Protein 6F9O (pdb70)

Secondary structure (DSSP, 8-state):
--EE---GGGGTT-TT--PPPEEEEEE-SSSSEEEEEEEEES-TTSPEEEEE--TT--GGGGTTTHHHHHHTT-EEEEEPPTTSTTS-EESSGGG--HHHHHHHHHHHHHHHT--SEEEEE-THHHHHHHHHHHH-GGGEEEEEE-S-----SSS---HHHHHHHHHHHHSSS--HHHHHHHT-SS---HHHHHHHHTT-SSGGG-HHHHHGGGGS--STT-TTHHHHHHHHHHHTT--S-EEE--EEE-TTTTTHHHHHHHH-GGGTT-----EEEEESSHHHHHHHHHHHHHHHHHHTS-----TT-

Nearest PDB structures (foldseek):
  6f9o-assembly1_A  TM=1.003E+00  e=6.235E-68  Psychrobacter cryohalolentis K5
  4mj3-assembly1_A  TM=9.936E-01  e=4.398E-48  Mycolicibacterium rhodesiae JS60
  5esr-assembly1_A-2  TM=9.661E-01  e=3.248E-45  Caulobacter vibrioides CB15
  2xt0-assembly1_A  TM=9.462E-01  e=5.999E-32  Plesiocystis pacifica
  1bez-assembly1_A  TM=9.192E-01  e=1.437E-27  Xanthobacter autotrophicus

Sequence (309 aa):
MKIILRTPDSRFANLPDYNNFDPHYLLMVDDSEDSELRVHYLDEEGPRDADPVLLLHGEPSWCYLYRKMIPILTAAGHRVIAPDLPGFGRSDKPASSRTDYTYQRHVNWMQSVLDQLDLNNITLFCQDDWGGLIGLRLVAENPDRFARVAAGNTMMLPTGDHDLGEGFRKWQQFSQEIPQQFHVGGTIKSSSGTVTTKLSQAVIDAYNAPFPDEESYKEGARRQFPLLVPSTPDDDPASENNRAAWIIELSKWTKPFITLFSDSDPVTAGGDRIMQKKIIPGTKKGQAHTTTIANGGHFLQEDQGEKKVAKLLLVQQFIHDNPRHHHHHHH

Solvent-accessible surface area: 12995 Å² total; per-residue (Å²): 47,161,65,56,119,7,69,86,92,88,15,68,155,21,39,113,20,144,29,102,58,62,72,20,70,3,101,2,67,80,150,67,91,0,41,0,0,18,0,17,44,27,58,136,128,25,39,8,2,1,1,2,0,0,5,0,0,1,1,0,0,0,6,47,0,1,66,43,0,35,93,50,32,26,36,0,0,0,1,0,0,0,0,0,0,30,1,1,1,1,41,42,94,102,15,1,50,7,73,44,0,2,76,5,2,40,28,1,2,71,96,39,91,1,56,42,0,2,0,0,0,0,20,7,0,0,4,0,0,0,3,0,1,10,86,19,70,128,47,4,12,10,0,0,0,0,1,1,35,8,11,17,4,62,138,120,40,28,110,14,10,131,127,49,48,124,108,0,56,110,27,114,91,0,118,0,1,27,16,0,106,98,12,16,79,70,194,15,60,108,51,16,9,75,0,0,50,5,0,8,51,76,70,57,31,23,32,0,0,22,24,0,0,87,22,6,0,55,64,82,124,28,128,3,1,105,56,0,75,48,2,39,102,68,1,47,128,15,106,76,28,0,10,0,0,5,12,75,46,6,103,36,8,78,41,22,20,181,87,3,55,165,60,1,52,6,3,152,83,36,77,53,56,80,1,47,99,0,1,22,4,0,0,6,18,33,0,81,72,0,0,128,46,0,32,98,4,20,150,87,23,85,56,163,98,150,140,157,143

Structure (mmCIF, N/CA/C/O backbone):
data_6F9O
#
_entry.id   6F9O
#
_cell.length_a   41.332
_cell.length_b   79.451
_cell.length_c   43.489
_cell.angle_alpha   90.00
_cell.angle_beta   94.98
_cell.angle_gamma   90.00
#
_symmetry.space_group_name_H-M   'P 1 21 1'
#
loop_
_entity.id
_entity.type
_entity.pdbx_description
1 polymer 'Haloalkane dehalogenase'
2 non-polymer 'CHLORIDE ION'
3 non-polymer DI(HYDROXYETHYL)ETHER
4 non-polymer 'SODIUM ION'
5 water water
#
loop_
_atom_site.group_PDB
_atom_site.id
_atom_site.type_symbol
_atom_site.label_atom_id
_atom_site.label_alt_id
_atom_site.label_comp_id
_atom_site.label_asym_id
_atom_site.label_entity_id
_atom_site.label_seq_id
_atom_site.pdbx_PDB_ins_code
_atom_site.Cartn_x
_atom_site.Cartn_y
_atom_site.Cartn_z
_atom_site.occupancy
_atom_site.B_iso_or_equiv
_atom_site.auth_seq_id
_atom_site.auth_comp_id
_atom_site.auth_asym_id
_atom_site.auth_atom_id
_atom_site.pdbx_PDB_model_num
ATOM 1 N N . MET A 1 1 ? 13.564 51.826 22.684 1.00 9.78 1 MET A N 1
ATOM 2 C CA . MET A 1 1 ? 14.837 52.333 23.293 1.00 10.94 1 MET A CA 1
ATOM 3 C C . MET A 1 1 ? 15.856 52.549 22.206 1.00 10.36 1 MET A C 1
ATOM 4 O O . MET A 1 1 ? 15.791 51.949 21.126 1.00 11.78 1 MET A O 1
ATOM 9 N N . LYS A 1 2 ? 16.776 53.453 22.499 1.00 9.51 2 LYS A N 1
ATOM 10 C CA . LYS A 1 2 ? 17.907 53.713 21.659 1.00 9.12 2 LYS A CA 1
ATOM 11 C C . LYS A 1 2 ? 19.156 53.139 22.310 1.00 7.43 2 LYS A C 1
ATOM 12 O O . LYS A 1 2 ? 19.224 53.072 23.535 1.00 7.78 2 LYS A O 1
ATOM 18 N N A ILE A 1 3 ? 20.131 52.793 21.482 0.54 7.57 3 ILE A N 1
ATOM 19 N N B ILE A 1 3 ? 20.100 52.667 21.494 0.46 7.43 3 ILE A N 1
ATOM 20 C CA A ILE A 1 3 ? 21.361 52.178 21.969 0.54 7.55 3 ILE A CA 1
ATOM 21 C CA B ILE A 1 3 ? 21.382 52.185 22.027 0.46 7.10 3 ILE A CA 1
ATOM 22 C C A ILE A 1 3 ? 22.577 52.859 21.373 0.54 7.29 3 ILE A C 1
ATOM 23 C C B ILE A 1 3 ? 22.546 52.955 21.440 0.46 6.93 3 ILE A C 1
ATOM 24 O O A ILE A 1 3 ? 22.554 53.314 20.221 0.54 7.89 3 ILE A O 1
ATOM 25 O O B ILE A 1 3 ? 22.434 53.629 20.412 0.46 7.67 3 ILE A O 1
ATOM 34 N N . LEU A 1 4 ? 23.665 52.868 22.158 1.00 6.95 4 LEU A N 1
ATOM 35 C CA . LEU A 1 4 ? 24.973 53.285 21.708 1.00 6.96 4 LEU A CA 1
ATOM 36 C C . LEU A 1 4 ? 25.883 52.074 21.602 1.00 6.55 4 LEU A C 1
ATOM 37 O O . LEU A 1 4 ? 25.801 51.140 22.380 1.00 7.92 4 LEU A O 1
ATOM 42 N N . ARG A 1 5 ? 26.820 52.126 20.655 1.00 6.53 5 ARG A N 1
ATOM 43 C CA . ARG A 1 5 ? 27.813 51.086 20.479 1.00 6.28 5 ARG A CA 1
ATOM 44 C C . ARG A 1 5 ? 29.187 51.732 20.584 1.00 6.35 5 ARG A C 1
ATOM 45 O O . ARG A 1 5 ? 29.500 52.703 19.876 1.00 7.41 5 ARG A O 1
ATOM 53 N N . THR A 1 6 ? 30.026 51.211 21.478 1.00 5.95 6 THR A N 1
ATOM 54 C CA . THR A 1 6 ? 31.351 51.756 21.661 1.00 5.78 6 THR A CA 1
ATOM 55 C C . THR A 1 6 ? 32.215 51.477 20.419 1.00 5.71 6 THR A C 1
ATOM 56 O O . THR A 1 6 ? 32.292 50.337 19.967 1.00 6.44 6 THR A O 1
ATOM 60 N N . PRO A 1 7 ? 32.909 52.504 19.879 1.00 6.46 7 PRO A N 1
ATOM 61 C CA . PRO A 1 7 ? 33.810 52.262 18.757 1.00 6.75 7 PRO A CA 1
ATOM 62 C C . PRO A 1 7 ? 34.882 51.214 19.076 1.00 6.66 7 PRO A C 1
ATOM 63 O O . PRO A 1 7 ? 35.461 51.227 20.191 1.00 6.83 7 PRO A O 1
ATOM 67 N N . ASP A 1 8 ? 35.189 50.355 18.116 1.00 6.49 8 ASP A N 1
ATOM 68 C CA . ASP A 1 8 ? 36.120 49.269 18.367 1.00 7.03 8 ASP A CA 1
ATOM 69 C C . ASP A 1 8 ? 37.532 49.704 18.670 1.00 6.99 8 ASP A C 1
ATOM 70 O O . ASP A 1 8 ? 38.271 48.984 19.346 1.00 7.89 8 ASP A O 1
ATOM 75 N N . SER A 1 9 ? 37.946 50.892 18.230 1.00 7.41 9 SER A N 1
ATOM 76 C CA . SER A 1 9 ? 39.265 51.367 18.562 1.00 7.88 9 SER A CA 1
ATOM 77 C C . SER A 1 9 ? 39.490 51.484 20.062 1.00 7.10 9 SER A C 1
ATOM 78 O O . SER A 1 9 ? 40.631 51.412 20.519 1.00 8.20 9 SER A O 1
ATOM 81 N N . ARG A 1 10 ? 38.427 51.636 20.839 1.00 6.81 10 ARG A N 1
ATOM 82 C CA . ARG A 1 10 ? 38.559 51.736 22.290 1.00 6.78 10 ARG A CA 1
ATOM 83 C C . ARG A 1 10 ? 39.151 50.485 22.902 1.00 6.94 10 ARG A C 1
ATOM 84 O O . ARG A 1 10 ? 39.713 50.556 24.008 1.00 7.59 10 ARG A O 1
ATOM 92 N N . PHE A 1 11 ? 38.974 49.340 22.249 1.00 6.79 11 PHE A N 1
ATOM 93 C CA . PHE A 1 11 ? 39.372 48.050 22.807 1.00 6.94 11 PHE A CA 1
ATOM 94 C C . PHE A 1 11 ? 40.718 47.557 22.304 1.00 7.52 11 PHE A C 1
ATOM 95 O O . PHE A 1 11 ? 41.065 46.427 22.561 1.00 9.81 11 PHE A O 1
ATOM 103 N N . ALA A 1 12 ? 41.494 48.423 21.669 1.00 8.42 12 ALA A N 1
ATOM 104 C CA . ALA A 1 12 ? 42.796 48.019 21.124 1.00 9.06 12 ALA A CA 1
ATOM 105 C C . ALA A 1 12 ? 43.828 47.799 22.199 1.00 8.79 12 ALA A C 1
ATOM 106 O O . ALA A 1 12 ? 43.983 48.631 23.096 1.00 8.91 12 ALA A O 1
ATOM 108 N N . ASN A 1 13 ? 44.550 46.685 22.116 1.00 9.42 13 ASN A N 1
ATOM 109 C CA . ASN A 1 13 ? 45.769 46.478 22.915 1.00 8.88 13 ASN A CA 1
ATOM 110 C C . ASN A 1 13 ? 45.604 46.754 24.411 1.00 8.69 13 ASN A C 1
ATOM 111 O O . ASN A 1 13 ? 46.329 47.566 24.980 1.00 10.26 13 ASN A O 1
ATOM 116 N N . LEU A 1 14 ? 44.673 46.042 25.035 1.00 8.19 14 LEU A N 1
ATOM 117 C CA .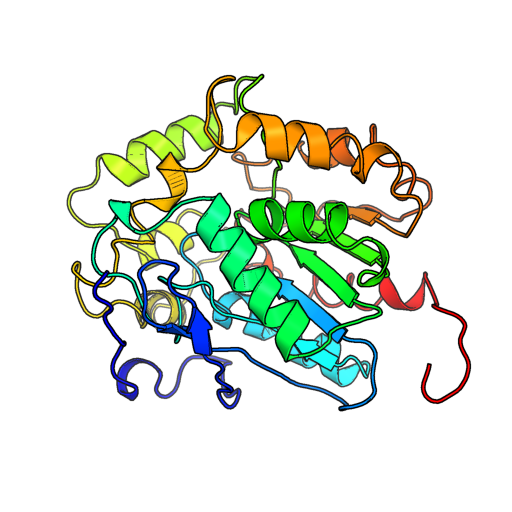 LEU A 1 14 ? 44.397 46.152 26.469 1.00 7.63 14 LEU A CA 1
ATOM 118 C C . LEU A 1 14 ? 45.281 45.168 27.230 1.00 6.76 14 LEU A C 1
ATOM 119 O O . LEU A 1 14 ? 45.530 44.080 26.744 1.00 8.07 14 LEU A O 1
ATOM 124 N N . PRO A 1 15 ? 45.728 45.511 28.445 1.00 6.34 15 PRO A N 1
ATOM 125 C CA . PRO A 1 15 ? 46.680 44.626 29.129 1.00 6.05 15 PRO A CA 1
ATOM 126 C C . PRO A 1 15 ? 46.083 43.253 29.444 1.00 5.33 15 PRO A C 1
ATOM 127 O O . PRO A 1 15 ? 45.006 43.146 30.026 1.00 5.63 15 PRO A O 1
ATOM 131 N N . ASP A 1 16 ? 46.814 42.203 29.035 1.00 6.00 16 ASP A N 1
ATOM 132 C CA . ASP A 1 16 ? 46.430 40.820 29.312 1.00 5.64 16 ASP A CA 1
ATOM 133 C C . ASP A 1 16 ? 45.055 40.452 28.773 1.00 5.56 16 ASP A C 1
ATOM 134 O O . ASP A 1 16 ? 44.381 39.579 29.333 1.00 6.34 16 ASP A O 1
ATOM 139 N N . TYR A 1 17 ? 44.672 41.048 27.651 1.00 5.86 17 TYR A N 1
ATOM 140 C CA . TYR A 1 17 ? 43.394 40.727 27.031 1.00 5.84 17 TYR A CA 1
ATOM 141 C C . TYR A 1 17 ? 43.603 40.572 25.533 1.00 6.71 17 TYR A C 1
ATOM 142 O O . TYR A 1 17 ? 43.909 41.547 24.846 1.00 8.83 17 TYR A O 1
ATOM 151 N N A ASN A 1 18 ? 43.386 39.387 24.974 0.62 7.05 18 ASN A N 1
ATOM 152 N N B ASN A 1 18 ? 43.583 39.278 25.156 0.38 7.21 18 ASN A N 1
ATOM 153 C CA A ASN A 1 18 ? 43.561 39.220 23.521 0.62 8.06 18 ASN A CA 1
ATOM 154 C CA B ASN A 1 18 ? 43.717 38.766 23.797 0.38 7.02 18 ASN A CA 1
ATOM 155 C C A ASN A 1 18 ? 42.516 38.238 23.009 0.62 7.74 18 ASN A C 1
ATOM 156 C C B ASN A 1 18 ? 42.599 37.762 23.587 0.38 7.55 18 ASN A C 1
ATOM 157 O O A ASN A 1 18 ? 42.732 37.513 22.073 0.62 11.01 18 ASN A O 1
ATOM 158 O O B ASN A 1 18 ? 42.853 36.551 23.487 0.38 10.44 18 ASN A O 1
ATOM 167 N N . PHE A 1 19 ? 41.352 38.231 23.607 1.00 7.01 19 PHE A N 1
ATOM 168 C CA . PHE A 1 19 ? 40.278 37.304 23.327 1.00 6.86 19 PHE A CA 1
ATOM 169 C C . PHE A 1 19 ? 39.391 37.804 22.187 1.00 6.53 19 PHE A C 1
ATOM 170 O O . PHE A 1 19 ? 38.908 38.936 22.198 1.00 7.06 19 PHE A O 1
ATOM 178 N N . ASP A 1 20 ? 39.170 36.954 21.193 1.00 6.48 20 ASP A N 1
ATOM 179 C CA . ASP A 1 20 ? 38.374 37.335 20.050 1.00 6.99 20 ASP A CA 1
ATOM 180 C C . ASP A 1 20 ? 36.916 37.560 20.454 1.00 5.85 20 ASP A C 1
ATOM 181 O O . ASP A 1 20 ? 36.364 36.791 21.241 1.00 6.47 20 ASP A O 1
ATOM 186 N N . PRO A 1 21 ? 36.281 38.591 19.908 1.00 5.64 21 PRO A N 1
ATOM 187 C CA . PRO A 1 21 ? 34.884 38.857 20.258 1.00 5.57 21 PRO A CA 1
ATOM 188 C C . PRO A 1 21 ? 33.912 37.916 19.575 1.00 5.38 21 PRO A C 1
ATOM 189 O O . PRO A 1 21 ? 34.064 37.601 18.392 1.00 7.44 21 PRO A O 1
ATOM 193 N N . HIS A 1 22 ? 32.891 37.502 20.306 1.00 4.95 22 HIS A N 1
ATOM 194 C CA . HIS A 1 22 ? 31.720 36.839 19.760 1.00 5.23 22 HIS A CA 1
ATOM 195 C C . HIS A 1 22 ? 30.512 37.715 20.044 1.00 5.20 22 HIS A C 1
ATOM 196 O O . HIS A 1 22 ? 30.496 38.436 21.022 1.00 5.29 22 HIS A O 1
ATOM 203 N N . TYR A 1 23 ? 29.470 37.586 19.217 1.00 5.38 23 TYR A N 1
ATOM 204 C CA . TYR A 1 23 ? 28.297 38.434 19.360 1.00 5.40 23 TYR A CA 1
ATOM 205 C C . TYR A 1 23 ? 27.011 37.671 19.132 1.00 5.68 23 TYR A C 1
ATOM 206 O O . TYR A 1 23 ? 26.963 36.762 18.288 1.00 6.87 23 TYR A O 1
ATOM 215 N N A LEU A 1 24 ? 25.954 38.093 19.791 0.53 5.46 24 LEU A N 1
ATOM 216 N N B LEU A 1 24 ? 25.989 38.045 19.915 0.47 5.64 24 LEU A N 1
ATOM 217 C CA A LEU A 1 24 ? 24.615 37.635 19.466 0.53 5.39 24 LEU A CA 1
ATOM 218 C CA B LEU A 1 24 ? 24.576 37.638 19.756 0.47 5.75 24 LEU A CA 1
ATOM 219 C C A LEU A 1 24 ? 23.685 38.806 19.732 0.53 5.70 24 LEU A C 1
ATOM 220 C C B LEU A 1 24 ? 23.721 38.881 19.676 0.47 5.80 24 LEU A C 1
ATOM 221 O O A LEU A 1 24 ? 24.006 39.748 20.457 0.53 6.45 24 LEU A O 1
ATOM 222 O O B LEU A 1 24 ? 24.123 39.947 20.138 0.47 6.46 24 LEU A O 1
ATOM 231 N N . MET A 1 25 ? 22.510 38.735 19.139 1.00 5.92 25 MET A N 1
ATOM 232 C CA . MET A 1 25 ? 21.485 39.764 19.305 1.00 6.25 25 MET A CA 1
ATOM 233 C C . MET A 1 25 ? 20.445 39.281 20.303 1.00 6.03 25 MET A C 1
ATOM 234 O O . MET A 1 25 ? 20.044 38.128 20.249 1.00 7.19 25 MET A O 1
ATOM 239 N N . VAL A 1 26 ? 19.976 40.205 21.150 1.00 6.16 26 VAL A N 1
ATOM 240 C CA . VAL A 1 26 ? 18.902 39.921 22.095 1.00 6.14 26 VAL A CA 1
ATOM 241 C C . VAL A 1 26 ? 17.773 40.932 21.890 1.00 5.96 26 VAL A C 1
ATOM 242 O O . VAL A 1 26 ? 18.004 42.087 21.519 1.00 6.56 26 VAL A O 1
ATOM 246 N N . ASP A 1 27 ? 16.555 40.484 22.148 1.00 6.35 27 ASP A N 1
ATOM 247 C CA . ASP A 1 27 ? 15.401 41.351 22.089 1.00 6.58 27 ASP A CA 1
ATOM 248 C C . ASP A 1 27 ? 15.577 42.476 23.119 1.00 6.59 27 ASP A C 1
ATOM 249 O O . ASP A 1 27 ? 15.867 42.194 24.290 1.00 7.47 27 ASP A O 1
ATOM 254 N N . ASP A 1 28 ? 15.351 43.725 22.723 1.00 6.35 28 ASP A N 1
ATOM 255 C CA . ASP A 1 28 ? 15.498 44.820 23.664 1.00 6.92 28 ASP A CA 1
ATOM 256 C C . ASP A 1 28 ? 14.243 45.046 24.528 1.00 7.33 28 ASP A C 1
ATOM 257 O O . ASP A 1 28 ? 14.295 45.894 25.414 1.00 8.43 28 ASP A O 1
ATOM 262 N N . SER A 1 29 ? 13.178 44.282 24.260 1.00 7.07 29 SER A N 1
ATOM 263 C CA . SER A 1 29 ? 11.880 44.340 24.902 1.00 7.67 29 SER A CA 1
ATOM 264 C C . SER A 1 29 ? 10.997 45.494 24.418 1.00 8.28 29 SER A C 1
ATOM 265 O O . SER A 1 29 ? 9.838 45.590 24.835 1.00 9.06 29 SER A O 1
ATOM 268 N N . GLU A 1 30 ? 11.542 46.360 23.558 1.00 8.15 30 GLU A N 1
ATOM 269 C CA . GLU A 1 30 ? 10.854 47.521 22.997 1.00 8.95 30 GLU A CA 1
ATOM 270 C C . GLU A 1 30 ? 10.851 47.442 21.478 1.00 8.78 30 GLU A C 1
ATOM 271 O O . GLU A 1 30 ? 11.029 48.431 20.776 1.00 9.67 30 GLU A O 1
ATOM 277 N N . ASP A 1 31 ? 10.578 46.246 20.971 1.00 8.59 31 ASP A N 1
ATOM 278 C CA . ASP A 1 31 ? 10.382 46.024 19.546 1.00 9.11 31 ASP A CA 1
ATOM 279 C C . ASP A 1 31 ? 11.597 46.138 18.657 1.00 8.86 31 ASP A C 1
ATOM 280 O O . ASP A 1 31 ? 11.459 46.301 17.454 1.00 11.16 31 ASP A O 1
ATOM 285 N N . SER A 1 32 ? 12.787 46.061 19.233 1.00 7.88 32 SER A N 1
ATOM 286 C CA . SER A 1 32 ? 13.996 45.960 18.463 1.00 7.90 32 SER A CA 1
ATOM 287 C C . SER A 1 32 ? 14.953 45.001 19.148 1.00 7.19 32 SER A C 1
ATOM 288 O O . SER A 1 32 ? 14.529 44.088 19.882 1.00 7.97 32 SER A O 1
ATOM 291 N N . GLU A 1 33 ? 16.243 45.168 18.903 1.00 6.97 33 GLU A N 1
ATOM 292 C CA . GLU A 1 33 ? 17.253 44.246 19.406 1.00 6.77 33 GLU A CA 1
ATOM 293 C C . GLU A 1 33 ? 18.531 45.008 19.667 1.00 6.32 33 GLU A C 1
ATOM 294 O O . GLU A 1 33 ? 18.746 46.096 19.124 1.00 7.05 33 GLU A O 1
ATOM 300 N N . LEU A 1 34 ? 19.404 44.423 20.480 1.00 5.86 34 LEU A N 1
ATOM 301 C CA . LEU A 1 34 ? 20.692 45.009 20.767 1.00 6.21 34 LEU A CA 1
ATOM 302 C C . LEU A 1 34 ? 21.737 43.890 20.805 1.00 5.72 34 LEU A C 1
ATOM 303 O O . LEU A 1 34 ? 21.420 42.726 21.043 1.00 6.33 34 LEU A O 1
ATOM 308 N N . ARG A 1 35 ? 22.991 44.251 20.615 1.00 5.30 35 ARG A N 1
ATOM 309 C CA . ARG A 1 35 ? 24.073 43.261 20.500 1.00 5.42 35 ARG A CA 1
ATOM 310 C C . ARG A 1 35 ? 24.742 43.019 21.855 1.00 5.24 35 ARG A C 1
ATOM 311 O O . ARG A 1 35 ? 25.108 43.964 22.565 1.00 5.91 35 ARG A O 1
ATOM 319 N N . VAL A 1 36 ? 24.935 41.754 22.156 1.00 5.10 36 VAL A N 1
ATOM 320 C CA . VAL A 1 36 ? 25.673 41.282 23.327 1.00 4.71 36 VAL A CA 1
ATOM 321 C C . VAL A 1 36 ? 26.993 40.701 22.852 1.00 4.62 36 VAL A C 1
ATOM 322 O O . VAL A 1 36 ? 27.032 39.809 21.994 1.00 5.48 36 VAL A O 1
ATOM 326 N N . HIS A 1 37 ? 28.086 41.211 23.422 1.00 4.44 37 HIS A N 1
ATOM 327 C CA . HIS A 1 37 ? 29.414 40.628 23.250 1.00 4.66 37 HIS A CA 1
ATOM 328 C C . HIS A 1 37 ? 29.650 39.537 24.298 1.00 4.23 37 HIS A C 1
ATOM 329 O O . HIS A 1 37 ? 29.254 39.699 25.461 1.00 4.70 37 HIS A O 1
ATOM 336 N N . TYR A 1 38 ? 30.338 38.483 23.900 1.00 4.22 38 TYR A N 1
ATOM 337 C CA . TYR A 1 38 ? 30.798 37.493 24.849 1.00 4.42 38 TYR A CA 1
ATOM 338 C C . TYR A 1 38 ? 32.058 36.837 24.369 1.00 4.62 38 TYR A C 1
ATOM 339 O O . TYR A 1 38 ? 32.346 36.792 23.165 1.00 5.10 38 TYR A O 1
ATOM 348 N N . LEU A 1 39 ? 32.824 36.325 25.334 1.00 4.06 39 LEU A N 1
ATOM 349 C CA . LEU A 1 39 ? 33.959 35.456 25.079 1.00 4.39 39 LEU A CA 1
ATOM 350 C C . LEU A 1 39 ? 33.499 34.015 25.122 1.00 4.29 39 LEU A C 1
ATOM 351 O O . LEU A 1 39 ? 32.672 33.633 25.929 1.00 4.68 39 LEU A O 1
ATOM 356 N N . ASP A 1 40 ? 34.110 33.197 24.259 1.00 4.93 40 ASP A N 1
ATOM 357 C CA . ASP A 1 40 ? 33.829 31.762 24.204 1.00 5.20 40 ASP A CA 1
ATOM 358 C C . ASP A 1 40 ? 35.162 31.087 23.889 1.00 5.16 40 ASP A C 1
ATOM 359 O O . ASP A 1 40 ? 35.639 31.146 22.768 1.00 6.63 40 ASP A O 1
ATOM 364 N N . GLU A 1 41 ? 35.773 30.522 24.935 1.00 5.42 41 GLU A N 1
ATOM 365 C CA A GLU A 1 41 ? 37.144 30.039 24.944 0.51 5.45 41 GLU A CA 1
ATOM 366 C CA B GLU A 1 41 ? 37.103 29.961 24.799 0.49 5.44 41 GLU A CA 1
ATOM 367 C C . GLU A 1 41 ? 37.150 28.564 25.346 1.00 5.46 41 GLU A C 1
ATOM 368 O O . GLU A 1 41 ? 36.239 28.119 26.050 1.00 6.70 41 GLU A O 1
ATOM 379 N N . GLY A 1 42 ? 38.202 27.848 24.999 1.00 6.60 42 GLY A N 1
ATOM 380 C CA . GLY A 1 42 ? 38.366 26.485 25.480 1.00 7.39 42 GLY A CA 1
ATOM 381 C C . GLY A 1 42 ? 37.698 25.484 24.565 1.00 7.32 42 GLY A C 1
ATOM 382 O O . GLY A 1 42 ? 37.087 25.836 23.548 1.00 7.88 42 GLY A O 1
ATOM 383 N N . PRO A 1 43 ? 37.789 24.201 24.913 1.00 8.32 43 PRO A N 1
ATOM 384 C CA . PRO A 1 43 ? 37.287 23.144 24.010 1.00 8.28 43 PRO A CA 1
ATOM 385 C C . PRO A 1 43 ? 35.778 23.234 23.774 1.00 8.80 43 PRO A C 1
ATOM 386 O O . PRO A 1 43 ? 35.015 23.417 24.686 1.00 8.96 43 PRO A O 1
ATOM 390 N N . ARG A 1 44 ? 35.401 23.129 22.505 1.00 10.71 44 ARG A N 1
ATOM 391 C CA . ARG A 1 44 ? 34.021 23.329 22.098 1.00 12.69 44 ARG A CA 1
ATOM 392 C C . ARG A 1 44 ? 33.027 22.417 22.784 1.00 11.44 44 ARG A C 1
ATOM 393 O O . ARG A 1 44 ? 31.900 22.834 23.020 1.00 13.52 44 ARG A O 1
ATOM 401 N N . ASP A 1 45 ? 33.440 21.196 23.097 1.00 10.36 45 ASP A N 1
ATOM 402 C CA . ASP A 1 45 ? 32.558 20.180 23.681 1.00 11.20 45 ASP A CA 1
ATOM 403 C C . ASP A 1 45 ? 32.634 20.070 25.177 1.00 9.49 45 ASP A C 1
ATOM 404 O O . ASP A 1 45 ? 31.893 19.267 25.744 1.00 11.59 45 ASP A O 1
ATOM 409 N N . ALA A 1 46 ? 33.511 20.845 25.808 1.00 7.81 46 ALA A N 1
ATOM 410 C CA . ALA A 1 46 ? 33.638 20.756 27.252 1.00 7.37 46 ALA A CA 1
ATOM 411 C C . ALA A 1 46 ? 32.475 21.433 27.954 1.00 6.71 46 ALA A C 1
ATOM 412 O O . ALA A 1 46 ? 31.856 22.368 27.431 1.00 7.03 46 ALA A O 1
ATOM 414 N N . ASP A 1 47 ? 32.205 21.001 29.183 1.00 6.40 47 ASP A N 1
ATOM 415 C CA . ASP A 1 47 ? 31.172 21.649 29.950 1.00 6.09 47 ASP A CA 1
ATOM 416 C C . ASP A 1 47 ? 31.588 23.125 30.157 1.00 5.64 47 ASP A C 1
ATOM 417 O O . ASP A 1 47 ? 32.760 23.406 30.404 1.00 6.52 47 ASP A O 1
ATOM 422 N N . PRO A 1 48 ? 30.632 24.042 30.061 1.00 5.86 48 PRO A N 1
ATOM 423 C CA . PRO A 1 48 ? 30.962 25.466 30.132 1.00 5.70 48 PRO A CA 1
ATOM 424 C C . PRO A 1 48 ? 31.025 25.981 31.573 1.00 5.26 48 PRO A C 1
ATOM 425 O O . PRO A 1 48 ? 30.240 25.588 32.437 1.00 5.75 48 PRO A O 1
ATOM 429 N N . VAL A 1 49 ? 31.937 26.931 31.749 1.00 5.17 49 VAL A N 1
ATOM 430 C CA . VAL A 1 49 ? 32.058 27.735 32.966 1.00 4.67 49 VAL A CA 1
ATOM 431 C C . VAL A 1 49 ? 31.605 29.137 32.557 1.00 4.15 49 VAL A C 1
ATOM 432 O O . VAL A 1 49 ? 32.210 29.757 31.669 1.00 5.35 49 VAL A O 1
ATOM 436 N N . LEU A 1 50 ? 30.540 29.602 33.175 1.00 4.20 50 LEU A N 1
ATOM 437 C CA . LEU A 1 50 ? 29.920 30.900 32.871 1.00 3.93 50 LEU A CA 1
ATOM 438 C C . LEU A 1 50 ? 30.394 31.914 33.886 1.00 3.87 50 LEU A C 1
ATOM 439 O O . LEU A 1 50 ? 30.146 31.763 35.081 1.00 4.32 50 LEU A O 1
ATOM 444 N N . LEU A 1 51 ? 31.118 32.933 33.403 1.00 3.55 51 LEU A N 1
ATOM 445 C CA . LEU A 1 51 ? 31.694 33.982 34.268 1.00 3.64 51 LEU A CA 1
ATOM 446 C C . LEU A 1 51 ? 30.892 35.245 34.061 1.00 3.55 51 LEU A C 1
ATOM 447 O O . LEU A 1 51 ? 30.954 35.856 32.998 1.00 4.20 51 LEU A O 1
ATOM 452 N N . LEU A 1 52 ? 30.089 35.623 35.080 1.00 3.65 52 LEU A N 1
ATOM 453 C CA . LEU A 1 52 ? 29.239 36.818 34.965 1.00 3.78 52 LEU A CA 1
ATOM 454 C C . LEU A 1 52 ? 29.841 37.965 35.757 1.00 3.88 52 LEU A C 1
ATOM 455 O O . LEU A 1 52 ? 30.168 37.811 36.945 1.00 4.11 52 LEU A O 1
ATOM 460 N N . HIS A 1 53 ? 29.992 39.103 35.088 1.00 3.81 53 HIS A N 1
ATOM 461 C CA . HIS A 1 53 ? 30.472 40.328 35.727 1.00 3.72 53 HIS A CA 1
ATOM 462 C C . HIS A 1 53 ? 29.290 41.135 36.240 1.00 3.91 53 HIS A C 1
ATOM 463 O O . HIS A 1 53 ? 28.124 40.896 35.875 1.00 4.74 53 HIS A O 1
ATOM 470 N N . GLY A 1 54 ? 29.609 42.170 37.017 1.00 4.22 54 GLY A N 1
ATOM 471 C CA . GLY A 1 54 ? 28.604 43.091 37.514 1.00 4.74 54 GLY A CA 1
ATOM 472 C C . GLY A 1 54 ? 28.980 44.545 37.296 1.00 4.39 54 GLY A C 1
ATOM 473 O O . GLY A 1 54 ? 29.581 44.933 36.277 1.00 4.54 54 GLY A O 1
ATOM 474 N N . GLU A 1 55 ? 28.565 45.375 38.235 1.00 4.86 55 GLU A N 1
ATOM 475 C CA . GLU A 1 55 ? 28.739 46.816 38.185 1.00 4.17 55 GLU A CA 1
ATOM 476 C C . GLU A 1 55 ? 30.127 47.243 38.578 1.00 5.02 55 GLU A C 1
ATOM 477 O O . GLU A 1 55 ? 30.623 46.737 39.567 1.00 8.21 55 GLU A O 1
ATOM 483 N N . PRO A 1 56 ? 30.745 48.250 37.930 1.00 4.43 56 PRO A N 1
ATOM 484 C CA . PRO A 1 56 ? 30.594 48.709 36.556 1.00 4.01 5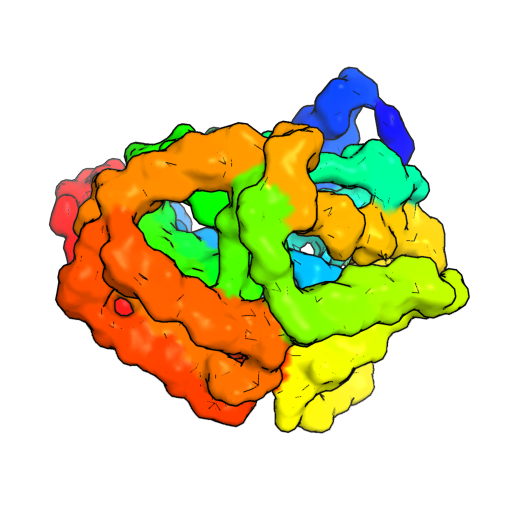6 PRO A CA 1
ATOM 485 C C . PRO A 1 56 ? 31.734 48.111 35.716 1.00 4.00 56 PRO A C 1
ATOM 486 O O . PRO A 1 56 ? 32.556 48.839 35.149 1.00 5.42 56 PRO A O 1
ATOM 490 N N . SER A 1 57 ? 31.825 46.794 35.705 1.00 4.01 57 SER A N 1
ATOM 491 C CA . SER A 1 57 ? 32.936 46.083 35.078 1.00 4.12 57 SER A CA 1
ATOM 492 C C . SER A 1 57 ? 32.515 45.520 33.717 1.00 3.73 57 SER A C 1
ATOM 493 O O . SER A 1 57 ? 31.496 45.942 33.140 1.00 3.96 57 SER A O 1
ATOM 496 N N . TRP A 1 58 ? 33.344 44.621 33.179 1.00 3.82 58 TRP A N 1
ATOM 497 C CA . TRP A 1 58 ? 33.012 43.894 31.964 1.00 4.07 58 TRP A CA 1
ATOM 498 C C . TRP A 1 58 ? 33.851 42.631 31.968 1.00 3.92 58 TRP A C 1
ATOM 499 O O . TRP A 1 58 ? 34.548 42.348 32.964 1.00 4.00 58 TRP A O 1
ATOM 510 N N . CYS A 1 59 ? 33.800 41.846 30.886 1.00 3.75 59 CYS A N 1
ATOM 511 C CA . CYS A 1 59 ? 34.481 40.559 30.877 1.00 3.76 59 CYS A CA 1
ATOM 512 C C . CYS A 1 59 ? 35.988 40.667 31.022 1.00 3.75 59 CYS A C 1
ATOM 513 O O . CYS A 1 59 ? 36.644 39.677 31.395 1.00 4.01 59 CYS A O 1
ATOM 516 N N . TYR A 1 60 ? 36.557 41.853 30.769 1.00 3.84 60 TYR A N 1
ATOM 517 C CA . TYR A 1 60 ? 37.950 42.142 31.062 1.00 3.79 60 TYR A CA 1
ATOM 518 C C . TYR A 1 60 ? 38.320 41.784 32.485 1.00 3.61 60 TYR A C 1
ATOM 519 O O . TYR A 1 60 ? 39.481 41.391 32.758 1.00 3.97 60 TYR A O 1
ATOM 528 N N . LEU A 1 61 ? 37.382 41.933 33.426 1.00 3.66 61 LEU A N 1
ATOM 529 C CA . LEU A 1 61 ? 37.593 41.570 34.816 1.00 3.78 61 LEU A CA 1
ATOM 530 C C . LEU A 1 61 ? 38.028 40.113 34.980 1.00 3.96 61 LEU A C 1
ATOM 531 O O . LEU A 1 61 ? 38.674 39.774 35.975 1.00 4.31 61 LEU A O 1
ATOM 536 N N . TYR A 1 62 ? 37.605 39.255 34.052 1.00 4.00 62 TYR A N 1
ATOM 537 C CA . TYR A 1 62 ? 37.899 37.827 34.101 1.00 3.82 62 TYR A CA 1
ATOM 538 C C . TYR A 1 62 ? 39.159 37.417 33.360 1.00 4.02 62 TYR A C 1
ATOM 539 O O . TYR A 1 62 ? 39.454 36.222 33.280 1.00 4.45 62 TYR A O 1
ATOM 548 N N . ARG A 1 63 ? 39.903 38.373 32.799 1.00 4.33 63 ARG A N 1
ATOM 549 C CA . ARG A 1 63 ? 40.982 38.006 31.884 1.00 4.87 63 ARG A CA 1
ATOM 550 C C . ARG A 1 63 ? 42.093 37.151 32.507 1.00 5.22 63 ARG A C 1
ATOM 551 O O . ARG A 1 63 ? 42.745 36.412 31.796 1.00 6.51 63 ARG A O 1
ATOM 559 N N . LYS A 1 64 ? 42.328 37.266 33.812 1.00 5.38 64 LYS A N 1
ATOM 560 C CA . LYS A 1 64 ? 43.364 36.476 34.467 1.00 6.86 64 LYS A CA 1
ATOM 561 C C . LYS A 1 64 ? 42.868 35.074 34.806 1.00 5.96 64 LYS A C 1
ATOM 562 O O . LYS A 1 64 ? 43.657 34.165 34.980 1.00 8.98 64 LYS A O 1
ATOM 568 N N . MET A 1 65 ? 41.556 34.912 34.882 1.00 4.78 65 MET A N 1
ATOM 569 C CA . MET A 1 65 ? 40.933 33.630 35.214 1.00 4.93 65 MET A CA 1
ATOM 570 C C . MET A 1 65 ? 40.767 32.740 33.989 1.00 4.75 65 MET A C 1
ATOM 571 O O . MET A 1 65 ? 40.911 31.510 34.096 1.00 5.41 65 MET A O 1
ATOM 576 N N . ILE A 1 66 ? 40.425 33.330 32.840 1.00 5.14 66 ILE A N 1
ATOM 577 C CA . ILE A 1 66 ? 40.079 32.532 31.677 1.00 4.96 66 ILE A CA 1
ATOM 578 C C . ILE A 1 66 ? 41.190 31.578 31.236 1.00 5.08 66 ILE A C 1
ATOM 579 O O . ILE A 1 66 ? 40.897 30.397 31.035 1.00 5.55 66 ILE A O 1
ATOM 584 N N . PRO A 1 67 ? 42.460 32.016 31.154 1.00 5.51 67 PRO A N 1
ATOM 585 C CA . PRO A 1 67 ? 43.480 31.071 30.667 1.00 6.03 67 PRO A CA 1
ATOM 586 C C . PRO A 1 67 ? 43.694 29.906 31.589 1.00 5.55 67 PRO A C 1
ATOM 587 O O . PRO A 1 67 ? 43.997 28.801 31.124 1.00 6.59 67 PRO A O 1
ATOM 591 N N . ILE A 1 68 ? 43.576 30.105 32.892 1.00 5.41 68 ILE A N 1
ATOM 592 C CA . ILE A 1 68 ? 43.721 29.008 33.846 1.00 5.84 68 ILE A CA 1
ATOM 593 C C . ILE A 1 68 ? 42.608 27.983 33.627 1.00 5.30 68 ILE A C 1
ATOM 594 O O . ILE A 1 68 ? 42.826 26.762 33.653 1.00 6.12 68 ILE A O 1
ATOM 599 N N . LEU A 1 69 ? 41.387 28.474 33.461 1.00 4.89 69 LEU A N 1
A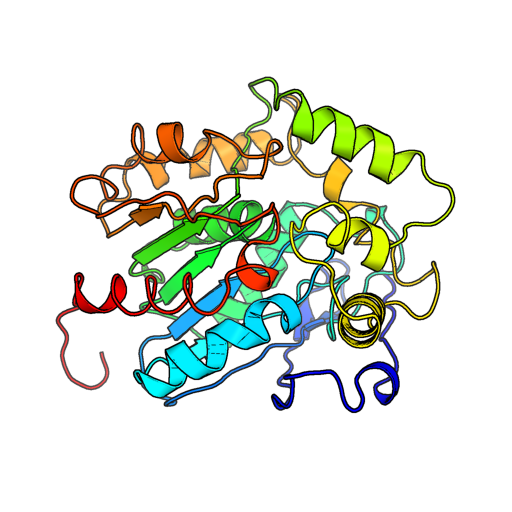TOM 600 C CA . LEU A 1 69 ? 40.264 27.597 33.215 1.00 4.88 69 LEU A CA 1
ATOM 601 C C . LEU A 1 69 ? 40.424 26.825 31.906 1.00 5.01 69 LEU A C 1
ATOM 602 O O . LEU A 1 69 ? 40.181 25.606 31.876 1.00 5.74 69 LEU A O 1
ATOM 607 N N . THR A 1 70 ? 40.770 27.504 30.822 1.00 5.09 70 THR A N 1
ATOM 608 C CA . THR A 1 70 ? 40.869 26.791 29.559 1.00 6.12 70 THR A CA 1
ATOM 609 C C . THR A 1 70 ? 42.065 25.847 29.531 1.00 6.72 70 THR A C 1
ATOM 610 O O . THR A 1 70 ? 41.971 24.773 28.925 1.00 7.27 70 THR A O 1
ATOM 614 N N . ALA A 1 71 ? 43.162 26.188 30.207 1.00 6.79 71 ALA A N 1
ATOM 615 C CA . ALA A 1 71 ? 44.300 25.267 30.288 1.00 7.46 71 ALA A CA 1
ATOM 616 C C . ALA A 1 71 ? 43.932 23.966 30.974 1.00 7.57 71 ALA A C 1
ATOM 617 O O . ALA A 1 71 ? 44.503 22.929 30.636 1.00 9.70 71 ALA A O 1
ATOM 619 N N . ALA A 1 72 ? 42.969 24.026 31.901 1.00 7.02 72 ALA A N 1
ATOM 620 C CA . ALA A 1 72 ? 42.465 22.852 32.564 1.00 7.96 72 ALA A CA 1
ATOM 621 C C . ALA A 1 72 ? 41.359 22.134 31.788 1.00 7.90 72 ALA A C 1
ATOM 622 O O . ALA A 1 72 ? 40.776 21.178 32.300 1.00 10.30 72 ALA A O 1
ATOM 624 N N . GLY A 1 73 ? 41.093 22.570 30.556 1.00 6.72 73 GLY A N 1
ATOM 625 C CA . GLY A 1 73 ? 40.162 21.890 29.660 1.00 7.37 73 GLY A CA 1
ATOM 626 C C . GLY A 1 73 ? 38.747 22.400 29.669 1.00 6.92 73 GLY A C 1
ATOM 627 O O . GLY A 1 73 ? 37.892 21.823 29.021 1.00 7.96 73 GLY A O 1
ATOM 628 N N . HIS A 1 74 ? 38.464 23.481 30.400 1.00 6.11 74 HIS A N 1
ATOM 629 C CA . HIS A 1 74 ? 37.101 24.012 30.485 1.00 5.84 74 HIS A CA 1
ATOM 630 C C . HIS A 1 74 ? 36.780 24.920 29.323 1.00 5.28 74 HIS A C 1
ATOM 631 O O . HIS A 1 74 ? 37.603 25.701 28.882 1.00 6.22 74 HIS A O 1
ATOM 638 N N . ARG A 1 75 ? 35.541 24.811 28.848 1.00 5.33 75 ARG A N 1
ATOM 639 C CA . ARG A 1 75 ? 34.981 25.878 28.007 1.00 5.11 75 ARG A CA 1
ATOM 640 C C . ARG A 1 75 ? 34.569 27.030 28.911 1.00 4.90 75 ARG A C 1
ATOM 641 O O . ARG A 1 75 ? 34.064 26.789 29.997 1.00 5.53 75 ARG A O 1
ATOM 649 N N . VAL A 1 76 ? 34.801 28.259 28.456 1.00 4.73 76 VAL A N 1
ATOM 650 C CA . VAL A 1 76 ? 34.498 29.452 29.242 1.00 4.72 76 VAL A CA 1
ATOM 651 C C . VAL A 1 76 ? 33.637 30.392 28.420 1.00 4.86 76 VAL A C 1
ATOM 652 O O . VAL A 1 76 ? 33.987 30.717 27.284 1.00 5.50 76 VAL A O 1
ATOM 656 N N . ILE A 1 77 ? 32.516 30.823 29.018 1.00 4.39 77 ILE A N 1
ATOM 657 C CA . ILE A 1 77 ? 31.651 31.848 28.426 1.00 4.65 77 ILE A CA 1
ATOM 658 C C . ILE A 1 77 ? 31.688 33.045 29.351 1.00 4.19 77 ILE A C 1
ATOM 659 O O . ILE A 1 77 ? 31.385 32.906 30.531 1.00 4.82 77 ILE A O 1
ATOM 664 N N . ALA A 1 78 ? 32.019 34.223 28.816 1.00 4.05 78 ALA A N 1
ATOM 665 C CA . ALA A 1 78 ? 32.098 35.429 29.635 1.00 3.99 78 ALA A CA 1
ATOM 666 C C . ALA A 1 78 ? 31.401 36.556 28.878 1.00 3.94 78 ALA A C 1
ATOM 667 O O . ALA A 1 78 ? 31.998 37.203 28.008 1.00 4.40 78 ALA A O 1
ATOM 669 N N . PRO A 1 79 ? 30.112 36.783 29.147 1.00 3.98 79 PRO A N 1
ATOM 670 C CA . PRO A 1 79 ? 29.351 37.805 28.420 1.00 4.11 79 PRO A CA 1
ATOM 671 C C . PRO A 1 79 ? 29.499 39.167 29.073 1.00 3.96 79 PRO A C 1
ATOM 672 O O . PRO A 1 79 ? 29.696 39.269 30.279 1.00 4.44 79 PRO A O 1
ATOM 676 N N . ASP A 1 80 ? 29.293 40.206 28.263 1.00 3.68 80 ASP A N 1
ATOM 677 C CA . ASP A 1 80 ? 29.174 41.567 28.744 1.00 3.66 80 ASP A CA 1
ATOM 678 C C . ASP A 1 80 ? 27.696 41.917 28.841 1.00 3.82 80 ASP A C 1
ATOM 679 O O . ASP A 1 80 ? 26.910 41.809 27.884 1.00 4.37 80 ASP A O 1
ATOM 684 N N . LEU A 1 81 ? 27.286 42.381 30.019 1.00 3.97 81 LEU A N 1
ATOM 685 C CA . LEU A 1 81 ? 25.917 42.812 30.196 1.00 4.09 81 LEU A CA 1
ATOM 686 C C . LEU A 1 81 ? 25.647 44.034 29.298 1.00 4.13 81 LEU A C 1
ATOM 687 O O . LEU A 1 81 ? 26.509 44.898 29.187 1.00 4.60 81 LEU A O 1
ATOM 692 N N . PRO A 1 82 ? 24.446 44.150 28.705 1.00 4.32 82 PRO A N 1
ATOM 693 C CA . PRO A 1 82 ? 24.098 45.401 28.025 1.00 4.31 82 PRO A CA 1
ATOM 694 C C . PRO A 1 82 ? 24.323 46.575 28.960 1.00 4.15 82 PRO A C 1
ATOM 695 O O . PRO A 1 82 ? 24.001 46.535 30.154 1.00 4.42 82 PRO A O 1
ATOM 699 N N . GLY A 1 83 ? 24.927 47.623 28.391 1.00 4.28 83 GLY A N 1
ATOM 700 C CA . GLY A 1 83 ? 25.406 48.754 29.181 1.00 4.24 83 GLY A CA 1
ATOM 701 C C . GLY A 1 83 ? 26.900 48.747 29.452 1.00 3.92 83 GLY A C 1
ATOM 702 O O . GLY A 1 83 ? 27.433 49.759 29.925 1.00 4.59 83 GLY A O 1
ATOM 703 N N . PHE A 1 84 ? 27.578 47.630 29.148 1.00 3.92 84 PHE A N 1
ATOM 704 C CA . PHE A 1 84 ? 28.923 47.417 29.646 1.00 3.81 84 PHE A CA 1
ATOM 705 C C . PHE A 1 84 ? 29.799 46.778 28.577 1.00 4.04 84 PHE A C 1
ATOM 706 O O . PHE A 1 84 ? 29.334 46.148 27.631 1.00 4.44 84 PHE A O 1
ATOM 714 N N . GLY A 1 85 ? 31.120 46.920 28.753 1.00 4.01 85 GLY A N 1
ATOM 715 C CA . GLY A 1 85 ? 32.045 46.164 27.923 1.00 4.09 85 GLY A CA 1
ATOM 716 C C . GLY A 1 85 ? 31.878 46.463 26.465 1.00 4.14 85 GLY A C 1
ATOM 717 O O . GLY A 1 85 ? 31.780 47.629 26.057 1.00 4.35 85 GLY A O 1
ATOM 718 N N . ARG A 1 86 ? 31.886 45.402 25.662 1.00 4.13 86 ARG A N 1
ATOM 719 C CA . ARG A 1 86 ? 31.705 45.516 24.218 1.00 4.25 86 ARG A CA 1
ATOM 720 C C . ARG A 1 86 ? 30.265 45.307 23.782 1.00 4.07 86 ARG A C 1
ATOM 721 O O . ARG A 1 86 ? 29.997 45.268 22.582 1.00 4.98 86 ARG A O 1
ATOM 729 N N . SER A 1 87 ? 29.330 45.193 24.743 1.00 4.09 87 SER A N 1
ATOM 730 C CA . SER A 1 87 ? 27.933 45.080 24.403 1.00 4.23 87 SER A CA 1
ATOM 731 C C . SER A 1 87 ? 27.341 46.446 24.074 1.00 4.46 87 SER A C 1
ATOM 732 O O . SER A 1 87 ? 27.868 47.492 24.451 1.00 4.98 87 SER A O 1
ATOM 735 N N . ASP A 1 88 ? 26.218 46.430 23.350 1.00 4.42 88 ASP A N 1
ATOM 736 C CA . ASP A 1 88 ? 25.471 47.658 23.119 1.00 4.93 88 ASP A CA 1
ATOM 737 C C . ASP A 1 88 ? 24.937 48.204 24.445 1.00 4.64 88 ASP A C 1
ATOM 738 O O . ASP A 1 88 ? 24.774 47.479 25.425 1.00 4.95 88 ASP A O 1
ATOM 743 N N . LYS A 1 89 ? 24.671 49.508 24.438 1.00 4.78 89 LYS A N 1
ATOM 744 C CA . LYS A 1 89 ? 24.413 50.262 25.671 1.00 4.99 89 LYS A CA 1
ATOM 745 C C . LYS A 1 89 ? 23.172 51.108 25.506 1.00 5.14 89 LYS A C 1
ATOM 746 O O . LYS A 1 89 ? 23.218 52.180 24.878 1.00 5.45 89 LYS A O 1
ATOM 752 N N . PRO A 1 90 ? 22.034 50.677 26.037 1.00 5.04 90 PRO A N 1
ATOM 753 C CA . PRO A 1 90 ? 20.840 51.527 26.069 1.00 5.17 90 PRO A CA 1
ATOM 754 C C . PRO A 1 90 ? 21.189 52.939 26.527 1.00 5.17 90 PRO A C 1
ATOM 755 O O . PRO A 1 90 ? 21.986 53.165 27.464 1.00 5.52 90 PRO A O 1
ATOM 759 N N . ALA A 1 91 ? 20.566 53.906 25.876 1.00 6.14 91 ALA A N 1
ATOM 760 C CA . ALA A 1 91 ? 20.949 55.303 25.999 1.00 6.37 91 ALA A CA 1
ATOM 761 C C . ALA A 1 91 ? 20.329 56.053 27.176 1.00 5.96 91 ALA A C 1
ATOM 762 O O . ALA A 1 91 ? 20.762 57.172 27.450 1.00 7.17 91 ALA A O 1
ATOM 764 N N A SER A 1 92 ? 19.344 55.464 27.846 0.77 6.25 92 SER A N 1
ATOM 765 N N B SER A 1 92 ? 19.339 55.479 27.847 0.23 6.18 92 SER A N 1
ATOM 766 C CA A SER A 1 92 ? 18.728 56.101 29.001 0.77 6.43 92 SER A CA 1
ATOM 767 C CA B SER A 1 92 ? 18.732 56.128 28.998 0.23 6.55 92 SER A CA 1
ATOM 768 C C A SER A 1 92 ? 18.811 55.203 30.224 0.77 5.87 92 SER A C 1
ATOM 769 C C B SER A 1 92 ? 18.864 55.209 30.193 0.23 6.40 92 SER A C 1
ATOM 770 O O A SER A 1 92 ? 18.526 54.016 30.153 0.77 5.69 92 SER A O 1
ATOM 771 O O B SER A 1 92 ? 18.750 53.995 30.053 0.23 6.62 92 SER A O 1
ATOM 776 N N . ARG A 1 93 ? 19.116 55.786 31.362 1.00 6.32 93 ARG A N 1
ATOM 777 C CA . ARG A 1 93 ? 19.193 54.996 32.600 1.00 6.39 93 ARG A CA 1
ATOM 778 C C . ARG A 1 93 ? 17.899 54.253 32.875 1.00 6.26 93 ARG A C 1
ATOM 779 O O . ARG A 1 93 ? 17.932 53.140 33.414 1.00 6.89 93 ARG A O 1
ATOM 787 N N . THR A 1 94 ? 16.754 54.823 32.494 1.00 6.89 94 THR A N 1
ATOM 788 C CA . THR A 1 94 ? 15.487 54.135 32.708 1.00 7.52 94 THR A CA 1
ATOM 789 C C . THR A 1 94 ? 15.268 52.909 31.825 1.00 6.72 94 THR A C 1
ATOM 790 O O . THR A 1 94 ? 14.319 52.164 32.067 1.00 7.55 94 THR A O 1
ATOM 794 N N . ASP A 1 95 ? 16.120 52.693 30.830 1.00 6.22 95 ASP A N 1
ATOM 795 C CA . ASP A 1 95 ? 16.047 51.499 30.019 1.00 6.13 95 ASP A CA 1
ATOM 796 C C . ASP A 1 95 ? 16.499 50.241 30.760 1.00 5.68 95 ASP A C 1
ATOM 797 O O . ASP A 1 95 ? 16.196 49.137 30.329 1.00 6.90 95 ASP A O 1
ATOM 802 N N . TYR A 1 96 ? 17.279 50.421 31.833 1.00 5.27 96 TYR A N 1
ATOM 803 C CA . TYR A 1 96 ? 17.868 49.296 32.554 1.00 5.02 96 TYR A CA 1
ATOM 804 C C . TYR A 1 96 ? 16.980 48.934 33.729 1.00 5.25 96 TYR A C 1
ATOM 805 O O . TYR A 1 96 ? 16.671 49.793 34.561 1.00 5.54 96 TYR A O 1
ATOM 814 N N . THR A 1 97 ? 16.570 47.656 33.794 1.00 4.86 97 THR A N 1
ATOM 815 C CA . THR A 1 97 ? 15.817 47.118 34.925 1.00 4.65 97 THR A CA 1
ATOM 816 C C . THR A 1 97 ? 16.401 45.771 35.286 1.00 4.82 97 THR A C 1
ATOM 817 O O . THR A 1 97 ? 17.092 45.127 34.460 1.00 5.01 97 THR A O 1
ATOM 821 N N . TYR A 1 98 ? 16.146 45.334 36.507 1.00 4.67 98 TYR A N 1
ATOM 822 C CA . TYR A 1 98 ? 16.602 44.019 36.939 1.00 4.99 98 TYR A CA 1
ATOM 823 C C . TYR A 1 98 ? 16.042 42.936 36.013 1.00 4.85 98 TYR A C 1
ATOM 824 O O . TYR A 1 98 ? 16.778 42.064 35.532 1.00 4.97 98 TYR A O 1
ATOM 833 N N . GLN A 1 99 ? 14.734 42.996 35.741 1.00 4.92 99 GLN A N 1
ATOM 834 C CA . GLN A 1 99 ? 14.140 41.960 34.918 1.00 5.22 99 GLN A CA 1
ATOM 835 C C . GLN A 1 99 ? 14.747 41.947 33.513 1.00 4.94 99 GLN A C 1
ATOM 836 O O . GLN A 1 99 ? 14.985 40.869 32.955 1.00 5.29 99 GLN A O 1
ATOM 842 N N . ARG A 1 100 ? 14.988 43.122 32.927 1.00 4.88 100 ARG A N 1
ATOM 843 C CA . ARG A 1 100 ? 15.611 43.148 31.608 1.00 5.06 100 ARG A CA 1
ATOM 844 C C . ARG A 1 100 ? 16.988 42.517 31.633 1.00 4.76 100 ARG A C 1
ATOM 845 O O . ARG A 1 100 ? 17.338 41.769 30.716 1.00 5.21 100 ARG A O 1
ATOM 853 N N . HIS A 1 101 ? 17.782 42.817 32.650 1.00 4.53 101 HIS A N 1
ATOM 854 C CA . HIS A 1 101 ? 19.114 42.209 32.737 1.00 4.67 101 HIS A CA 1
ATOM 855 C C . HIS A 1 101 ? 19.028 40.688 32.843 1.00 4.50 101 HIS A C 1
ATOM 856 O O . HIS A 1 101 ? 19.833 39.971 32.211 1.00 5.10 101 HIS A O 1
ATOM 863 N N . VAL A 1 102 ? 18.073 40.172 33.640 1.00 4.45 102 VAL A N 1
ATOM 864 C CA . VAL A 1 102 ? 17.884 38.732 33.723 1.00 4.85 102 VAL A CA 1
ATOM 865 C C . VAL A 1 102 ? 17.492 38.177 32.356 1.00 4.80 102 VAL A C 1
ATOM 866 O O . VAL A 1 102 ? 18.035 37.163 31.927 1.00 5.42 102 VAL A O 1
ATOM 870 N N . ASN A 1 103 ? 16.546 38.826 31.692 1.00 4.93 103 ASN A N 1
ATOM 871 C CA . ASN A 1 103 ? 16.085 38.333 30.414 1.00 5.44 103 ASN A CA 1
ATOM 872 C C . ASN A 1 103 ? 17.187 38.358 29.336 1.00 5.24 103 ASN A C 1
ATOM 873 O O . ASN A 1 103 ? 17.257 37.465 28.495 1.00 5.87 103 ASN A O 1
ATOM 878 N N . TRP A 1 104 ? 18.029 39.373 29.365 1.00 5.34 104 TRP A N 1
ATOM 879 C CA . TRP A 1 104 ? 19.110 39.457 28.398 1.00 5.49 104 TRP A CA 1
ATOM 880 C C . TRP A 1 104 ? 20.120 38.314 28.582 1.00 5.25 104 TRP A C 1
ATOM 881 O O . TRP A 1 104 ? 20.547 37.715 27.599 1.00 6.19 104 TRP A O 1
ATOM 892 N N . MET A 1 105 ? 20.492 38.015 29.833 1.00 4.88 105 MET A N 1
ATOM 893 C CA . MET A 1 105 ? 21.359 36.871 30.063 1.00 5.17 105 MET A CA 1
ATOM 894 C C . MET A 1 105 ? 20.667 35.514 29.849 1.00 5.07 105 MET A C 1
ATOM 895 O O . MET A 1 105 ? 21.296 34.571 29.366 1.00 5.44 105 MET A O 1
ATOM 900 N N . GLN A 1 106 ? 19.369 35.442 30.133 1.00 5.18 106 GLN A N 1
ATOM 901 C CA . GLN A 1 106 ? 18.618 34.230 29.793 1.00 5.42 106 GLN A CA 1
ATOM 902 C C . GLN A 1 106 ? 18.711 33.975 28.289 1.00 5.86 106 GLN A C 1
ATOM 903 O O . GLN A 1 106 ? 18.824 32.832 27.869 1.00 6.30 106 GLN A O 1
ATOM 909 N N . SER A 1 107 ? 18.631 35.021 27.486 1.00 6.05 107 SER A N 1
ATOM 910 C CA . SER A 1 107 ? 18.699 34.859 26.041 1.00 6.35 107 SER A CA 1
ATOM 911 C C . SER A 1 107 ? 20.062 34.322 25.609 1.00 6.27 107 SER A C 1
ATOM 912 O O . SER A 1 107 ? 20.150 33.542 24.662 1.00 6.95 107 SER A O 1
ATOM 915 N N . VAL A 1 108 ? 21.131 34.743 26.292 1.00 6.01 108 VAL A N 1
ATOM 916 C CA . VAL A 1 108 ? 22.443 34.160 26.049 1.00 6.15 108 VAL A CA 1
ATOM 917 C C . VAL A 1 108 ? 22.434 32.647 26.321 1.00 5.98 108 VAL A C 1
ATOM 918 O O . VAL A 1 108 ? 22.908 31.860 25.506 1.00 6.43 108 VAL A O 1
ATOM 922 N N . LEU A 1 109 ? 21.897 32.251 27.472 1.00 6.03 109 LEU A N 1
ATOM 923 C CA . LEU A 1 109 ? 21.819 30.828 27.799 1.00 6.35 109 LEU A CA 1
ATOM 924 C C . LEU A 1 109 ? 21.063 30.070 26.710 1.00 6.39 109 LEU A C 1
ATOM 925 O O . LEU A 1 109 ? 21.462 28.971 26.307 1.00 7.01 109 LEU A O 1
ATOM 930 N N . ASP A 1 110 ? 19.942 30.630 26.292 1.00 6.19 110 ASP A N 1
ATOM 931 C CA . ASP A 1 110 ? 19.050 29.946 25.349 1.00 7.06 110 ASP A CA 1
ATOM 932 C C . ASP A 1 110 ? 19.676 29.863 23.977 1.00 6.59 110 ASP A C 1
ATOM 933 O O . ASP A 1 110 ? 19.630 28.796 23.331 1.00 8.11 110 ASP A O 1
ATOM 938 N N . GLN A 1 111 ? 20.255 30.952 23.486 1.00 6.49 111 GLN A N 1
ATOM 939 C CA . GLN A 1 111 ? 20.813 30.939 22.158 1.00 6.86 111 GLN A CA 1
ATOM 940 C C . GLN A 1 111 ? 22.076 30.085 22.045 1.00 7.07 111 GLN A C 1
ATOM 941 O O . GLN A 1 111 ? 22.313 29.449 21.005 1.00 8.82 111 GLN A O 1
ATOM 947 N N . LEU A 1 112 ? 22.901 30.085 23.084 1.00 6.36 112 LEU A N 1
ATOM 948 C CA . LEU A 1 112 ? 24.074 29.237 23.110 1.00 6.66 112 LEU A CA 1
ATOM 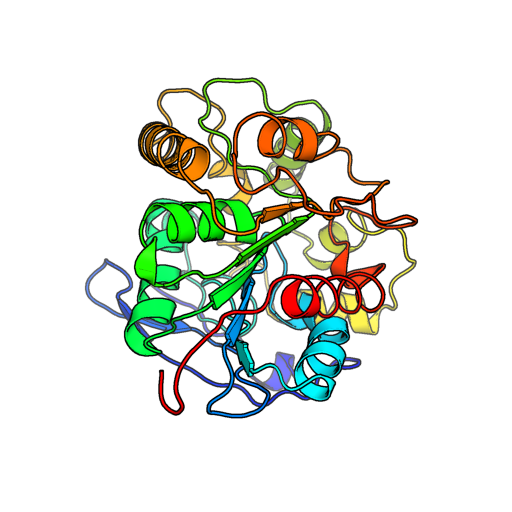949 C C . LEU A 1 112 ? 23.766 27.795 23.531 1.00 6.91 112 LEU A C 1
ATOM 950 O O . LEU A 1 112 ? 24.627 26.923 23.420 1.00 7.82 112 LEU A O 1
ATOM 955 N N . ASP A 1 113 ? 22.539 27.571 24.000 1.00 6.96 113 ASP A N 1
ATOM 956 C CA . ASP A 1 113 ? 22.073 26.310 24.565 1.00 7.63 113 ASP A CA 1
ATOM 957 C C . ASP A 1 113 ? 23.085 25.774 25.559 1.00 6.93 113 ASP A C 1
ATOM 958 O O . ASP A 1 113 ? 23.561 24.634 25.464 1.00 8.31 113 ASP A O 1
ATOM 963 N N . LEU A 1 114 ? 23.410 26.593 26.562 1.00 6.75 114 LEU A N 1
ATOM 964 C CA . LEU A 1 114 ? 24.377 26.184 27.583 1.00 6.49 114 LEU A CA 1
ATOM 965 C C . LEU A 1 114 ? 23.740 25.215 28.568 1.00 6.38 114 LEU A C 1
ATOM 966 O O . LEU A 1 114 ? 22.662 25.483 29.106 1.00 7.77 114 LEU A O 1
ATOM 971 N N . ASN A 1 115 ? 24.446 24.125 28.836 1.00 6.34 115 ASN A N 1
ATOM 972 C CA . ASN A 1 115 ? 24.017 23.121 29.813 1.00 6.47 115 ASN A CA 1
ATOM 973 C C . ASN A 1 115 ? 25.228 22.694 30.602 1.00 6.46 115 ASN A C 1
ATOM 974 O O . ASN A 1 115 ? 26.373 22.935 30.214 1.00 6.90 115 ASN A O 1
ATOM 979 N N . ASN A 1 116 ? 24.970 22.017 31.715 1.00 6.79 116 ASN A N 1
ATOM 980 C CA . ASN A 1 116 ? 26.049 21.558 32.583 1.00 6.72 116 ASN A CA 1
ATOM 981 C C . ASN A 1 116 ? 26.955 22.690 33.010 1.00 6.12 116 ASN A C 1
ATOM 982 O O . ASN A 1 116 ? 28.177 22.530 33.119 1.00 6.35 116 ASN A O 1
ATOM 987 N N . ILE A 1 117 ? 26.366 23.830 33.293 1.00 5.73 117 ILE A N 1
ATOM 988 C CA . ILE A 1 117 ? 27.130 25.056 33.528 1.00 5.52 117 ILE A CA 1
ATOM 989 C C . ILE A 1 117 ? 27.679 25.073 34.953 1.00 5.01 117 ILE A C 1
ATOM 990 O O . ILE A 1 117 ? 26.969 24.788 35.909 1.00 5.56 117 ILE A O 1
ATOM 995 N N . THR A 1 118 ? 28.942 25.488 35.076 1.00 4.90 118 THR A N 1
ATOM 996 C CA . THR A 1 118 ? 29.458 25.955 36.377 1.00 4.82 118 THR A CA 1
ATOM 997 C C . THR A 1 118 ? 29.430 27.474 36.339 1.00 4.44 118 THR A C 1
ATOM 998 O O . THR A 1 118 ? 30.140 28.104 35.545 1.00 4.93 118 THR A O 1
ATOM 1002 N N . LEU A 1 119 ? 28.602 28.077 37.193 1.00 4.48 119 LEU A N 1
ATOM 1003 C CA . LEU A 1 119 ? 28.556 29.524 37.308 1.00 4.26 119 LEU A CA 1
ATOM 1004 C C . LEU A 1 119 ? 29.637 30.004 38.257 1.00 4.09 119 LEU A C 1
ATOM 1005 O O . LEU A 1 119 ? 29.767 29.447 39.354 1.00 5.26 119 LEU A O 1
ATOM 1010 N N . PHE A 1 120 ? 30.354 31.066 37.888 1.00 3.91 120 PHE A N 1
ATOM 1011 C CA . PHE A 1 120 ? 31.068 31.898 38.885 1.00 3.87 120 PHE A CA 1
ATOM 1012 C C . PHE A 1 120 ? 30.468 33.293 38.786 1.00 3.82 120 PHE A C 1
ATOM 1013 O O . PHE A 1 120 ? 30.348 33.855 37.684 1.00 4.17 120 PHE A O 1
ATOM 1021 N N . CYS A 1 121 ? 30.061 33.820 39.942 1.00 3.87 121 CYS A N 1
ATOM 1022 C CA . CYS A 1 121 ? 29.395 35.100 39.973 1.00 4.12 121 CYS A CA 1
ATOM 1023 C C . CYS A 1 121 ? 29.935 35.989 41.089 1.00 4.42 121 CYS A C 1
ATOM 1024 O O . CYS A 1 121 ? 30.349 35.516 42.142 1.00 4.94 121 CYS A O 1
ATOM 1027 N N . GLN A 1 122 ? 29.826 37.294 40.840 1.00 4.17 122 GLN A N 1
ATOM 1028 C CA . GLN A 1 122 ? 30.337 38.363 41.694 1.00 4.14 122 GLN A CA 1
ATOM 1029 C C . GLN A 1 122 ? 29.470 39.600 41.406 1.00 4.22 122 GLN A C 1
ATOM 1030 O O . GLN A 1 122 ? 29.092 39.818 40.265 1.00 4.21 122 GLN A O 1
ATOM 1036 N N A ASP A 1 123 ? 29.139 40.396 42.443 0.60 4.11 123 ASP A N 1
ATOM 1037 N N B ASP A 1 123 ? 29.152 40.363 42.459 0.40 4.25 123 ASP A N 1
ATOM 1038 C CA A ASP A 1 123 ? 28.399 41.660 42.267 0.60 4.25 123 ASP A CA 1
ATOM 1039 C CA B ASP A 1 123 ? 28.331 41.565 42.364 0.40 4.67 123 ASP A CA 1
ATOM 1040 C C A ASP A 1 123 ? 27.087 41.302 41.540 0.60 4.03 123 ASP A C 1
ATOM 1041 C C B ASP A 1 123 ? 27.060 41.266 41.539 0.40 4.17 123 ASP A C 1
ATOM 1042 O O A ASP A 1 123 ? 26.475 40.275 41.841 0.60 4.12 123 ASP A O 1
ATOM 1043 O O B ASP A 1 123 ? 26.439 40.226 41.774 0.40 4.35 123 ASP A O 1
ATOM 1052 N N . TRP A 1 124 ? 26.678 42.122 40.589 1.00 4.11 124 TRP A N 1
ATOM 1053 C CA . TRP A 1 124 ? 25.470 41.911 39.809 1.00 4.27 124 TRP A CA 1
ATOM 1054 C C . TRP A 1 124 ? 25.553 40.645 38.970 1.00 4.03 124 TRP A C 1
ATOM 1055 O O . TRP A 1 124 ? 24.490 40.138 38.544 1.00 4.45 124 TRP A O 1
ATOM 1066 N N . GLY A 1 125 ? 26.743 40.114 38.718 1.00 4.22 125 GLY A N 1
ATOM 1067 C CA . GLY A 1 125 ? 26.796 38.816 38.094 1.00 4.14 125 GLY A CA 1
ATOM 1068 C C . GLY A 1 125 ? 26.091 37.747 38.925 1.00 4.02 125 GLY A C 1
ATOM 1069 O O . GLY A 1 125 ? 25.569 36.778 38.368 1.00 4.58 125 GLY A O 1
ATOM 1070 N N . GLY A 1 126 ? 26.066 37.900 40.245 1.00 3.90 126 GLY A N 1
ATOM 1071 C CA . GLY A 1 126 ? 25.293 37.029 41.135 1.00 3.89 126 GLY A CA 1
ATOM 1072 C C . GLY A 1 126 ? 23.843 37.437 41.286 1.00 3.92 126 GLY A C 1
ATOM 1073 O O . GLY A 1 126 ? 22.964 36.563 41.328 1.00 4.60 126 GLY A O 1
ATOM 1074 N N . LEU A 1 127 ? 23.531 38.735 41.366 1.00 4.03 127 LEU A N 1
ATOM 1075 C CA . LEU A 1 127 ? 22.127 39.125 41.408 1.00 4.37 127 LEU A CA 1
ATOM 1076 C C . LEU A 1 127 ? 21.405 38.574 40.171 1.00 4.35 127 LEU A C 1
ATOM 1077 O O . LEU A 1 127 ? 20.219 38.181 40.252 1.00 4.91 127 LEU A O 1
ATOM 1082 N N . ILE A 1 128 ? 22.067 38.595 39.017 1.00 4.27 128 ILE A N 1
ATOM 1083 C CA . ILE A 1 128 ? 21.506 38.040 37.790 1.00 4.38 128 ILE A CA 1
ATOM 1084 C C . ILE A 1 128 ? 21.692 36.505 37.760 1.00 4.16 128 ILE A C 1
ATOM 1085 O O . ILE A 1 128 ? 20.753 35.749 37.503 1.00 4.66 128 ILE A O 1
ATOM 1090 N N . GLY A 1 129 ? 22.927 36.061 37.993 1.00 4.25 129 GLY A N 1
ATOM 1091 C CA . GLY A 1 129 ? 23.243 34.654 37.833 1.00 4.37 129 GLY A CA 1
ATOM 1092 C C . GLY A 1 129 ? 22.470 33.739 38.777 1.00 4.33 129 GLY A C 1
ATOM 1093 O O . GLY A 1 129 ? 22.070 32.640 38.378 1.00 4.79 129 GLY A O 1
ATOM 1094 N N . LEU A 1 130 ? 22.276 34.150 40.033 1.00 4.25 130 LEU A N 1
ATOM 1095 C CA . LEU A 1 130 ? 21.527 33.310 40.971 1.00 4.57 130 LEU A CA 1
ATOM 1096 C C . LEU A 1 130 ? 20.060 33.217 40.589 1.00 4.67 130 LEU A C 1
ATOM 1097 O O . LEU A 1 130 ? 19.420 32.187 40.832 1.00 5.22 130 LEU A O 1
ATOM 1102 N N . ARG A 1 131 ? 19.507 34.284 39.993 1.00 4.67 131 ARG A N 1
ATOM 1103 C CA . ARG A 1 131 ? 18.175 34.200 39.385 1.00 5.07 131 ARG A CA 1
ATOM 1104 C C . ARG A 1 131 ? 18.162 33.170 38.261 1.00 5.15 131 ARG A C 1
ATOM 1105 O O . ARG A 1 131 ? 17.240 32.362 38.161 1.00 5.96 131 ARG A O 1
ATOM 1113 N N . LEU A 1 132 ? 19.183 33.199 37.402 1.00 5.04 132 LEU A N 1
ATOM 1114 C CA . LEU A 1 132 ? 19.255 32.218 36.318 1.00 5.27 132 LEU A CA 1
ATOM 1115 C C . LEU A 1 132 ? 19.356 30.790 36.832 1.00 5.19 132 LEU A C 1
ATOM 1116 O O . LEU A 1 132 ? 18.735 29.899 36.269 1.00 5.49 132 LEU A O 1
ATOM 1121 N N . VAL A 1 133 ? 20.103 30.565 37.907 1.00 4.89 133 VAL A N 1
ATOM 1122 C CA . VAL A 1 133 ? 20.191 29.235 38.496 1.00 5.07 133 VAL A CA 1
ATOM 1123 C C . VAL A 1 133 ? 18.816 28.787 39.011 1.00 5.41 133 VAL A C 1
ATOM 1124 O O . VAL A 1 133 ? 18.376 27.661 38.741 1.00 6.08 133 VAL A O 1
ATOM 1128 N N . ALA A 1 134 ? 18.154 29.654 39.764 1.00 5.29 134 ALA A N 1
ATOM 1129 C CA . ALA A 1 134 ? 16.845 29.333 40.280 1.00 5.88 134 ALA A CA 1
ATOM 1130 C C . ALA A 1 134 ? 15.836 29.012 39.173 1.00 6.33 134 ALA A C 1
ATOM 1131 O O . ALA A 1 134 ? 14.981 28.154 39.359 1.00 7.76 134 ALA A O 1
ATOM 1133 N N . GLU A 1 135 ? 15.925 29.746 38.065 1.00 6.50 135 GLU A N 1
ATOM 1134 C CA . GLU A 1 135 ? 14.936 29.677 37.001 1.00 6.85 135 GLU A CA 1
ATOM 1135 C C . GLU A 1 135 ? 15.304 28.671 35.907 1.00 7.18 135 GLU A C 1
ATOM 1136 O O . GLU A 1 135 ? 14.486 28.415 35.031 1.00 9.44 135 GLU A O 1
ATOM 1142 N N . ASN A 1 136 ? 16.521 28.121 35.953 1.00 6.63 136 ASN A N 1
ATOM 1143 C CA . ASN A 1 136 ? 17.002 27.140 34.973 1.00 7.52 136 ASN A CA 1
ATOM 1144 C C . ASN A 1 136 ? 17.752 25.989 35.650 1.00 7.60 136 ASN A C 1
ATOM 1145 O O . ASN A 1 136 ? 18.887 25.733 35.349 1.00 8.36 136 ASN A O 1
ATOM 1150 N N . PRO A 1 137 ? 17.112 25.292 36.592 1.00 9.82 137 PRO A N 1
ATOM 1151 C CA . PRO A 1 137 ? 17.726 24.186 37.319 1.00 14.16 137 PRO A CA 1
ATOM 1152 C C . PRO A 1 137 ? 18.452 23.215 36.429 1.00 15.28 137 PRO A C 1
ATOM 1153 O O . PRO A 1 137 ? 19.547 22.756 36.747 1.00 20.97 137 PRO A O 1
ATOM 1157 N N . ASP A 1 138 ? 17.843 22.920 35.294 1.00 13.03 138 ASP A N 1
ATOM 1158 C CA . ASP A 1 138 ? 18.411 21.891 34.441 1.00 15.00 138 ASP A CA 1
ATOM 1159 C C . ASP A 1 138 ? 19.574 22.305 33.594 1.00 13.58 138 ASP A C 1
ATOM 1160 O O . ASP A 1 138 ? 20.196 21.444 32.987 1.00 20.31 138 ASP A O 1
ATOM 1165 N N . ARG A 1 139 ? 19.900 23.590 33.562 1.00 8.40 139 ARG A N 1
ATOM 1166 C CA . ARG A 1 139 ? 21.056 24.052 32.819 1.00 7.48 139 ARG A CA 1
ATOM 1167 C C . ARG A 1 139 ? 22.320 24.127 33.656 1.00 6.92 139 ARG A C 1
ATOM 1168 O O . ARG A 1 139 ? 23.392 24.236 33.081 1.00 7.22 139 ARG A O 1
ATOM 1176 N N . PHE A 1 140 ? 22.206 24.191 34.987 1.00 7.27 140 PHE A N 1
ATOM 1177 C CA . PHE A 1 140 ? 23.383 24.423 35.840 1.00 7.32 140 PHE A CA 1
ATOM 1178 C C . PHE A 1 140 ? 23.785 23.161 36.595 1.00 7.62 140 PHE A C 1
ATOM 1179 O O . PHE A 1 140 ? 22.936 22.456 37.180 1.00 10.60 140 PHE A O 1
ATOM 1187 N N . ALA A 1 141 ? 25.091 22.912 36.595 1.00 7.16 141 ALA A N 1
ATOM 1188 C CA . ALA A 1 141 ? 25.697 21.809 37.346 1.00 7.32 141 ALA A CA 1
ATOM 1189 C C . ALA A 1 141 ? 26.242 22.220 38.700 1.00 6.17 141 ALA A C 1
ATOM 1190 O O . ALA A 1 141 ? 26.183 21.434 39.651 1.00 6.27 141 ALA A O 1
ATOM 1192 N N . ARG A 1 142 ? 26.806 23.426 38.793 1.00 5.81 142 ARG A N 1
ATOM 1193 C CA . ARG A 1 142 ? 27.526 23.836 39.990 1.00 5.23 142 ARG A CA 1
ATOM 1194 C C . ARG A 1 142 ? 27.504 25.372 40.059 1.00 4.71 142 ARG A C 1
ATOM 1195 O O . ARG A 1 142 ? 27.432 26.028 39.019 1.00 5.22 142 ARG A O 1
ATOM 1203 N N . VAL A 1 143 ? 27.639 25.914 41.264 1.00 4.46 143 VAL A N 1
ATOM 1204 C CA . VAL A 1 143 ? 27.737 27.361 41.449 1.00 4.36 143 VAL A CA 1
ATOM 1205 C C . VAL A 1 143 ? 28.887 27.711 42.394 1.00 4.20 143 VAL A C 1
ATOM 1206 O O . VAL A 1 143 ? 29.030 27.082 43.441 1.00 4.55 143 VAL A O 1
ATOM 1210 N N . ALA A 1 144 ? 29.637 28.741 42.020 1.00 4.05 144 ALA A N 1
ATOM 1211 C CA . ALA A 1 144 ? 30.627 29.388 42.872 1.00 4.07 144 ALA A CA 1
ATOM 1212 C C . ALA A 1 144 ? 30.242 30.868 42.968 1.00 4.27 144 ALA A C 1
ATOM 1213 O O . ALA A 1 144 ? 30.010 31.519 41.939 1.00 5.12 144 ALA A O 1
ATOM 1215 N N . ALA A 1 145 ? 30.188 31.377 44.195 1.00 4.17 145 ALA A N 1
ATOM 1216 C CA . ALA A 1 145 ? 29.776 32.761 44.433 1.00 4.28 145 ALA A CA 1
ATOM 1217 C C . ALA A 1 145 ? 30.838 33.449 45.246 1.00 4.25 145 ALA A C 1
ATOM 1218 O O . ALA A 1 145 ? 31.233 32.942 46.315 1.00 4.85 145 ALA A O 1
ATOM 1220 N N . GLY A 1 146 ? 31.283 34.614 44.801 1.00 4.22 146 GLY A N 1
ATOM 1221 C CA . GLY A 1 146 ? 32.230 35.408 45.577 1.00 4.73 146 GLY A CA 1
ATOM 1222 C C . GLY A 1 146 ? 31.862 36.879 45.516 1.00 4.31 146 GLY A C 1
ATOM 1223 O O . GLY A 1 146 ? 31.704 37.445 44.436 1.00 4.97 146 GLY A O 1
ATOM 1224 N N . ASN A 1 147 ? 31.722 37.501 46.691 1.00 4.18 147 ASN A N 1
ATOM 1225 C CA . ASN A 1 147 ? 31.476 38.925 46.784 1.00 4.11 147 ASN A CA 1
ATOM 1226 C C . ASN A 1 147 ? 30.229 39.304 45.980 1.00 4.33 147 ASN A C 1
ATOM 1227 O O . ASN A 1 147 ? 30.261 40.150 45.072 1.00 4.55 147 ASN A O 1
ATOM 1232 N N . THR A 1 148 ? 29.102 38.695 46.362 1.00 4.45 148 THR A N 1
ATOM 1233 C CA . THR A 1 148 ? 27.834 38.924 45.739 1.00 4.55 148 THR A CA 1
ATOM 1234 C C . THR A 1 148 ? 26.736 38.796 46.778 1.00 4.88 148 THR A C 1
ATOM 1235 O O . THR A 1 148 ? 27.015 38.555 47.947 1.00 6.34 148 THR A O 1
ATOM 1239 N N A MET A 1 149 ? 25.490 39.014 46.361 0.48 5.06 149 MET A N 1
ATOM 1240 N N B MET A 1 149 ? 25.487 38.874 46.338 0.52 5.33 149 MET A N 1
ATOM 1241 C CA A MET A 1 149 ? 24.336 39.050 47.234 0.48 5.34 149 MET A CA 1
ATOM 1242 C CA B MET A 1 149 ? 24.339 38.777 47.204 0.52 5.96 149 MET A CA 1
ATOM 1243 C C A MET A 1 149 ? 23.113 38.769 46.363 0.48 5.58 149 MET A C 1
ATOM 1244 C C B MET A 1 149 ? 23.112 38.620 46.330 0.52 5.76 149 MET A C 1
ATOM 1245 O O A MET A 1 149 ? 23.164 38.968 45.153 0.48 5.71 149 MET A O 1
ATOM 1246 O O B MET A 1 149 ? 23.159 38.726 45.102 0.52 6.23 149 MET A O 1
ATOM 1255 N N . LEU A 1 150 ? 21.989 38.401 46.992 1.00 6.08 150 LEU A N 1
ATOM 1256 C CA . LEU A 1 150 ? 20.711 38.260 46.306 1.00 5.73 150 LEU A CA 1
ATOM 1257 C C . LEU A 1 150 ? 19.650 38.889 47.196 1.00 5.94 150 LEU A C 1
ATOM 1258 O O . LEU A 1 150 ? 18.839 38.208 47.852 1.00 6.70 150 LEU A O 1
ATOM 1263 N N . PRO A 1 151 ? 19.615 40.208 47.274 1.00 6.73 151 PRO A N 1
ATOM 1264 C CA . PRO A 1 151 ? 18.697 40.858 48.225 1.00 6.50 151 PRO A CA 1
ATOM 1265 C C . PRO A 1 151 ? 17.276 40.790 47.741 1.00 5.73 151 PRO A C 1
ATOM 1266 O O . PRO A 1 151 ? 16.994 41.022 46.568 1.00 6.67 151 PRO A O 1
ATOM 1270 N N . THR A 1 152 ? 16.350 40.553 48.666 1.00 5.59 152 THR A N 1
ATOM 1271 C CA . THR A 1 152 ? 14.932 40.609 48.364 1.00 5.35 152 THR A CA 1
ATOM 1272 C C . THR A 1 152 ? 14.324 41.991 48.616 1.00 5.33 152 THR A C 1
ATOM 1273 O O . THR A 1 152 ? 13.214 42.241 48.201 1.00 6.35 152 THR A O 1
ATOM 1277 N N . GLY A 1 153 ? 15.065 42.851 49.327 1.00 5.38 153 GLY A N 1
ATOM 1278 C CA . GLY A 1 153 ? 14.533 44.113 49.799 1.00 6.24 153 GLY A CA 1
ATOM 1279 C C . GLY A 1 153 ? 13.818 44.023 51.131 1.00 6.22 153 GLY A C 1
ATOM 1280 O O . GLY A 1 153 ? 13.375 45.059 51.659 1.00 7.57 153 GLY A O 1
ATOM 1281 N N . ASP A 1 154 ? 13.710 42.823 51.706 1.00 6.32 154 ASP A N 1
ATOM 1282 C CA . ASP A 1 154 ? 13.077 42.657 53.002 1.00 7.00 154 ASP A CA 1
ATOM 1283 C C . ASP A 1 154 ? 13.960 43.026 54.167 1.00 7.21 154 ASP A C 1
ATOM 1284 O O . ASP A 1 154 ? 13.484 43.126 55.300 1.00 8.95 154 ASP A O 1
ATOM 1289 N N . HIS A 1 155 ? 15.250 43.231 53.905 1.00 7.35 155 HIS A N 1
ATOM 1290 C CA . HIS A 1 155 ? 16.230 43.533 54.952 1.00 8.87 155 HIS A CA 1
ATOM 1291 C C . HIS A 1 155 ? 17.153 44.676 54.572 1.00 10.57 155 HIS A C 1
ATOM 1292 O O . HIS A 1 155 ? 17.385 44.942 53.421 1.00 11.45 155 HIS A O 1
ATOM 1299 N N . ASP A 1 156 ? 17.691 45.352 55.590 1.00 11.55 156 ASP A N 1
ATOM 1300 C CA . ASP A 1 156 ? 18.799 46.351 55.455 1.00 12.19 156 ASP A CA 1
ATOM 1301 C C . ASP A 1 156 ? 20.014 45.744 54.813 1.00 11.41 156 ASP A C 1
ATOM 1302 O O . ASP A 1 156 ? 20.499 44.716 55.270 1.00 13.42 156 ASP A O 1
ATOM 1307 N N . LEU A 1 157 ? 20.572 46.435 53.795 1.00 11.43 157 LEU A N 1
ATOM 1308 C CA . LEU A 1 157 ? 21.725 45.952 53.079 1.00 12.15 157 LEU A CA 1
ATOM 1309 C C . LEU A 1 157 ? 23.072 46.294 53.675 1.00 12.15 157 LEU A C 1
ATOM 1310 O O . LEU A 1 157 ? 24.091 45.831 53.197 1.00 15.18 157 LEU A O 1
ATOM 1315 N N . GLY A 1 158 ? 23.083 47.140 54.679 1.00 11.64 158 GLY A N 1
ATOM 1316 C CA . GLY A 1 158 ? 24.274 47.367 55.430 1.00 11.13 158 GLY A CA 1
ATOM 1317 C C . GLY A 1 158 ? 25.071 48.580 55.035 1.00 10.25 158 GLY A C 1
ATOM 1318 O O . GLY A 1 158 ? 24.880 49.201 53.982 1.00 11.51 158 GLY A O 1
ATOM 1319 N N . GLU A 1 159 ? 26.045 48.867 55.889 1.00 9.46 159 GLU A N 1
ATOM 1320 C CA . GLU A 1 159 ? 26.815 50.077 55.831 1.00 9.35 159 GLU A CA 1
ATOM 1321 C C . GLU A 1 159 ? 27.509 50.260 54.483 1.00 9.10 159 GLU A C 1
ATOM 1322 O O . GLU A 1 159 ? 27.432 51.329 53.839 1.00 9.82 159 GLU A O 1
ATOM 1328 N N . GLY A 1 160 ? 28.250 49.243 54.067 1.00 9.43 160 GLY A N 1
ATOM 1329 C CA . GLY A 1 160 ? 29.026 49.365 52.849 1.00 9.75 160 GLY A CA 1
ATOM 1330 C C . GLY A 1 160 ? 28.190 49.625 51.606 1.00 8.89 160 GLY A C 1
ATOM 1331 O O . GLY A 1 160 ? 28.482 50.519 50.790 1.00 9.81 160 GLY A O 1
ATOM 1332 N N . PHE A 1 161 ? 27.144 48.826 51.441 1.00 9.09 161 PHE A N 1
ATOM 1333 C CA . PHE A 1 161 ? 26.300 49.041 50.276 1.00 10.38 161 PHE A CA 1
ATOM 1334 C C . PHE A 1 161 ? 25.618 50.416 50.312 1.00 10.00 161 PHE A C 1
ATOM 1335 O O . PHE A 1 161 ? 25.536 51.105 49.278 1.00 11.05 161 PHE A O 1
ATOM 1343 N N . ARG A 1 162 ? 25.105 50.820 51.472 1.00 10.36 162 ARG A N 1
ATOM 1344 C CA . ARG A 1 162 ? 24.422 52.075 51.530 1.00 11.49 162 ARG A CA 1
ATOM 1345 C C . ARG A 1 162 ? 25.360 53.226 51.141 1.00 10.38 162 ARG A C 1
ATOM 1346 O O . ARG A 1 162 ? 24.949 54.145 50.430 1.00 11.33 162 ARG A O 1
ATOM 1354 N N . LYS A 1 163 ? 26.609 53.171 51.596 1.00 9.85 163 LYS A N 1
ATOM 1355 C CA . LYS A 1 163 ? 27.584 54.196 51.238 1.00 9.61 163 LYS A CA 1
ATOM 1356 C C . LYS A 1 163 ? 27.817 54.225 49.737 1.00 9.57 163 LYS A C 1
ATOM 1357 O O . LYS A 1 163 ? 27.870 55.309 49.130 1.00 9.90 163 LYS A O 1
ATOM 1363 N N . TRP A 1 164 ? 27.993 53.056 49.130 1.00 9.32 164 TRP A N 1
ATOM 1364 C CA . TRP A 1 164 ? 28.186 52.973 47.697 1.00 9.41 164 TRP A CA 1
ATOM 1365 C C . TRP A 1 164 ? 26.988 53.522 46.950 1.00 9.59 164 TRP A C 1
ATOM 1366 O O . TRP A 1 164 ? 27.136 54.310 45.983 1.00 9.73 164 TRP A O 1
ATOM 1377 N N . GLN A 1 165 ? 25.793 53.104 47.319 1.00 9.74 165 GLN A N 1
ATOM 1378 C CA . GLN A 1 165 ? 24.621 53.522 46.559 1.00 10.23 165 GLN A CA 1
ATOM 1379 C C . GLN A 1 165 ? 24.528 55.035 46.582 1.00 10.19 165 GLN A C 1
ATOM 1380 O O . GLN A 1 165 ? 24.321 55.694 45.538 1.00 9.82 165 GLN A O 1
ATOM 1386 N N . GLN A 1 166 ? 24.717 55.646 47.755 1.00 9.22 166 GLN A N 1
ATOM 1387 C CA . GLN A 1 166 ? 24.653 57.112 47.867 1.00 9.98 166 GLN A CA 1
ATOM 1388 C C . GLN A 1 166 ? 25.751 57.782 47.003 1.00 8.62 166 GLN A C 1
ATOM 1389 O O . GLN A 1 166 ? 25.460 58.692 46.219 1.00 8.87 166 GLN A O 1
ATOM 1395 N N . PHE A 1 167 ? 26.992 57.331 47.118 1.00 8.43 167 PHE A N 1
ATOM 1396 C CA . PHE A 1 167 ? 28.107 57.939 46.373 1.00 7.98 167 PHE A CA 1
ATOM 1397 C C . PHE A 1 167 ? 27.873 57.850 44.867 1.00 8.03 167 PHE A C 1
ATOM 1398 O O . PHE A 1 167 ? 28.077 58.827 44.136 1.00 9.31 167 PHE A O 1
ATOM 1406 N N . SER A 1 168 ? 27.422 56.688 44.401 1.00 7.79 168 SER A N 1
ATOM 1407 C CA . SER A 1 168 ? 27.292 56.407 42.967 1.00 7.76 168 SER A CA 1
ATOM 1408 C C . SER A 1 168 ? 26.313 57.339 42.285 1.00 7.15 168 SER A C 1
ATOM 1409 O O . SER A 1 168 ? 26.402 57.631 41.056 1.00 8.62 168 SER A O 1
ATOM 1412 N N . GLN A 1 169 ? 25.309 57.820 43.050 1.00 7.89 169 GLN A N 1
ATOM 1413 C CA . GLN A 1 169 ? 24.326 58.700 42.491 1.00 8.50 169 GLN A CA 1
ATOM 1414 C C . GLN A 1 169 ? 24.655 60.189 42.702 1.00 9.13 169 GLN A C 1
ATOM 1415 O O . GLN A 1 169 ? 24.237 61.019 41.891 1.00 10.95 169 GLN A O 1
ATOM 1421 N N . GLU A 1 170 ? 25.425 60.522 43.738 1.00 9.42 170 GLU A N 1
ATOM 1422 C CA . GLU A 1 170 ? 25.754 61.923 44.005 1.00 11.12 170 GLU A CA 1
ATOM 1423 C C . GLU A 1 170 ? 26.787 62.488 43.096 1.00 11.06 170 GLU A C 1
ATOM 1424 O O . GLU A 1 170 ? 26.771 63.665 42.796 1.00 14.96 170 GLU A O 1
ATOM 1430 N N . ILE A 1 171 ? 27.710 61.692 42.601 1.00 11.69 171 ILE A N 1
ATOM 1431 C CA . ILE A 1 171 ? 28.850 62.224 41.845 1.00 11.25 171 ILE A CA 1
ATOM 1432 C C . ILE A 1 171 ? 28.421 62.865 40.528 1.00 10.96 171 ILE A C 1
ATOM 1433 O O . ILE A 1 171 ? 27.508 62.387 39.845 1.00 13.65 171 ILE A O 1
ATOM 1438 N N . PRO A 1 172 ? 29.094 63.977 40.155 1.00 13.32 172 PRO A N 1
ATOM 1439 C CA . PRO A 1 172 ? 28.720 64.654 38.928 1.00 13.68 172 PRO A CA 1
ATOM 1440 C C . PRO A 1 172 ? 28.892 63.788 37.676 1.00 12.32 172 PRO A C 1
ATOM 1441 O O . PRO A 1 172 ? 27.984 63.659 36.906 1.00 16.47 172 PRO A O 1
ATOM 1445 N N A GLN A 1 173 ? 30.104 63.276 37.480 0.64 9.37 173 GLN A N 1
ATOM 1446 N N B GLN A 1 173 ? 30.087 63.226 37.526 0.36 9.07 173 GLN A N 1
ATOM 1447 C CA A GLN A 1 173 ? 30.411 62.270 36.458 0.64 8.96 173 GLN A CA 1
ATOM 1448 C CA B GLN A 1 173 ? 30.406 62.271 36.472 0.36 8.83 173 GLN A CA 1
ATOM 1449 C C A GLN A 1 173 ? 30.714 60.956 37.152 0.64 7.16 173 GLN A C 1
ATOM 1450 C C B GLN A 1 173 ? 30.806 60.952 37.097 0.36 7.41 173 GLN A C 1
ATOM 1451 O O A GLN A 1 173 ? 31.262 60.940 38.257 0.64 7.46 173 GLN A O 1
ATOM 1452 O O B GLN A 1 173 ? 31.543 60.928 38.087 0.36 6.99 173 GLN A O 1
ATOM 1463 N N . PHE A 1 174 ? 30.358 59.861 36.476 1.00 6.86 174 PHE A N 1
ATOM 1464 C CA . PHE A 1 174 ? 30.605 58.530 36.985 1.00 5.58 174 PHE A CA 1
ATOM 1465 C C . PHE A 1 174 ? 31.981 58.080 36.528 1.00 5.39 174 PHE A C 1
ATOM 1466 O O . PHE A 1 174 ? 32.194 57.905 35.342 1.00 8.32 174 PHE A O 1
ATOM 1474 N N . HIS A 1 175 ? 32.917 57.903 37.457 1.00 4.87 175 HIS A N 1
ATOM 1475 C CA . HIS A 1 175 ? 34.286 57.517 37.106 1.00 5.12 175 HIS A CA 1
ATOM 1476 C C . HIS A 1 175 ? 34.425 56.012 37.267 1.00 5.04 175 HIS A C 1
ATOM 1477 O O . HIS A 1 175 ? 34.560 55.505 38.378 1.00 5.82 175 HIS A O 1
ATOM 1484 N N . VAL A 1 176 ? 34.316 55.310 36.148 1.00 4.78 176 VAL A N 1
ATOM 1485 C CA . VAL A 1 176 ? 34.320 53.843 36.183 1.00 4.51 176 VAL A CA 1
ATOM 1486 C C . VAL A 1 176 ? 35.655 53.351 36.749 1.00 4.77 176 VAL A C 1
ATOM 1487 O O . VAL A 1 176 ? 35.679 52.544 37.674 1.00 5.20 176 VAL A O 1
ATOM 1491 N N . GLY A 1 177 ? 36.768 53.844 36.226 1.00 5.57 177 GLY A N 1
ATOM 1492 C CA . GLY A 1 177 ? 38.079 53.461 36.755 1.00 5.61 177 GLY A CA 1
ATOM 1493 C C . GLY A 1 177 ? 38.228 53.775 38.224 1.00 5.55 177 GLY A C 1
ATOM 1494 O O . GLY A 1 177 ? 38.805 52.998 38.978 1.00 6.16 177 GLY A O 1
ATOM 1495 N N . GLY A 1 178 ? 37.684 54.927 38.638 1.00 5.77 178 GLY A N 1
ATOM 1496 C CA . GLY A 1 178 ? 37.682 55.273 40.045 1.00 6.03 178 GLY A CA 1
ATOM 1497 C C . GLY A 1 178 ? 36.998 54.242 40.897 1.00 5.35 178 GLY A C 1
ATOM 1498 O O . GLY A 1 178 ? 37.451 53.948 42.007 1.00 5.94 178 GLY A O 1
ATOM 1499 N N . THR A 1 179 ? 35.850 53.760 40.440 1.00 4.93 179 THR A N 1
ATOM 1500 C CA . THR A 1 179 ? 35.113 52.730 41.161 1.00 5.15 179 THR A CA 1
ATOM 1501 C C . THR A 1 179 ? 35.917 51.435 41.254 1.00 4.76 179 THR A C 1
ATOM 1502 O O . THR A 1 179 ? 35.929 50.775 42.310 1.00 5.32 179 THR A O 1
ATOM 1506 N N . ILE A 1 180 ? 36.600 51.048 40.181 1.00 4.53 180 ILE A N 1
ATOM 1507 C CA . ILE A 1 180 ? 37.422 49.841 40.233 1.00 4.52 180 ILE A CA 1
ATOM 1508 C C . ILE A 1 180 ? 38.576 50.032 41.225 1.00 4.36 180 ILE A C 1
ATOM 1509 O O . ILE A 1 180 ? 38.844 49.133 42.029 1.00 4.79 180 ILE A O 1
ATOM 1514 N N . LYS A 1 181 ? 39.235 51.195 41.194 1.00 4.44 181 LYS A N 1
ATOM 1515 C CA . LYS A 1 181 ? 40.279 51.443 42.189 1.00 4.69 181 LYS A CA 1
ATOM 1516 C C . LYS A 1 181 ? 39.725 51.346 43.608 1.00 4.92 181 LYS A C 1
ATOM 1517 O O . LYS A 1 181 ? 40.337 50.730 44.480 1.00 4.99 181 LYS A O 1
ATOM 1523 N N A SER A 1 182 ? 38.567 51.950 43.873 0.34 5.21 182 SER A N 1
ATOM 1524 N N B SER A 1 182 ? 38.563 51.959 43.841 0.42 5.12 182 SER A N 1
ATOM 1525 N N C SER A 1 182 ? 38.576 51.971 43.861 0.24 5.03 182 SER A N 1
ATOM 1526 C CA A SER A 1 182 ? 38.048 51.946 45.238 0.34 5.68 182 SER A CA 1
ATOM 1527 C CA B SER A 1 182 ? 37.996 51.967 45.173 0.42 5.42 182 SER A CA 1
ATOM 1528 C CA C SER A 1 182 ? 37.984 51.930 45.193 0.24 5.45 182 SER A CA 1
ATOM 1529 C C A SER A 1 182 ? 37.502 50.579 45.676 0.34 5.44 182 SER A C 1
ATOM 1530 C C B SER A 1 182 ? 37.650 50.557 45.665 0.42 5.02 182 SER A C 1
ATOM 1531 C C C SER A 1 182 ? 37.738 50.509 45.667 0.24 5.29 182 SER A C 1
ATOM 1532 O O A SER A 1 182 ? 37.205 50.388 46.859 0.34 6.33 182 SER A O 1
ATOM 1533 O O B SER A 1 182 ? 37.672 50.303 46.871 0.42 5.17 182 SER A O 1
ATOM 1534 O O C SER A 1 182 ? 37.964 50.193 46.842 0.24 5.86 182 SER A O 1
ATOM 1541 N N . GLY A 1 183 ? 37.324 49.651 44.730 1.00 4.53 183 GLY A N 1
ATOM 1542 C CA . GLY A 1 183 ? 36.920 48.275 45.029 1.00 4.67 183 GLY A CA 1
ATOM 1543 C C . GLY A 1 183 ? 37.997 47.243 44.869 1.00 4.33 183 GLY A C 1
ATOM 1544 O O . GLY A 1 183 ? 37.667 46.051 44.829 1.00 4.76 183 GLY A O 1
ATOM 1545 N N . THR A 1 184 ? 39.266 47.652 44.817 1.00 4.32 184 THR A N 1
ATOM 1546 C CA . THR A 1 184 ? 40.386 46.742 44.783 1.00 4.29 184 THR A CA 1
ATOM 1547 C C . THR A 1 184 ? 41.363 47.106 45.897 1.00 4.76 184 THR A C 1
ATOM 1548 O O . THR A 1 184 ? 41.275 48.174 46.501 1.00 7.07 184 THR A O 1
ATOM 1552 N N . VAL A 1 185 ? 42.269 46.191 46.205 1.00 5.18 185 VAL A N 1
ATOM 1553 C CA . VAL A 1 185 ? 43.302 46.401 47.208 1.00 5.45 185 VAL A CA 1
ATOM 1554 C C . VAL A 1 185 ? 44.698 46.364 46.577 1.00 6.04 185 VAL A C 1
ATOM 1555 O O . VAL A 1 185 ? 45.717 46.205 47.261 1.00 10.45 185 VAL A O 1
ATOM 1559 N N . THR A 1 186 ? 44.780 46.473 45.271 1.00 5.93 186 THR A N 1
ATOM 1560 C CA A THR A 1 186 ? 46.004 46.494 44.476 0.63 5.57 186 THR A CA 1
ATOM 1561 C CA B THR A 1 186 ? 46.043 46.567 44.637 0.37 6.08 186 THR A CA 1
ATOM 1562 C C . THR A 1 186 ? 46.119 47.864 43.835 1.00 5.95 186 THR A C 1
ATOM 1563 O O . THR A 1 186 ? 45.100 48.403 43.381 1.00 6.78 186 THR A O 1
ATOM 1570 N N . LYS A 1 187 ? 47.345 48.378 43.755 1.00 6.27 187 LYS A N 1
ATOM 1571 C CA . LYS A 1 187 ? 47.640 49.606 43.008 1.00 7.52 187 LYS A CA 1
ATOM 1572 C C . LYS A 1 187 ? 47.631 49.294 41.533 1.00 7.17 187 LYS A C 1
ATOM 1573 O O . LYS A 1 187 ? 48.676 48.973 40.941 1.00 9.46 187 LYS A O 1
ATOM 1579 N N . LEU A 1 188 ? 46.455 49.393 40.937 1.00 6.73 188 LEU A N 1
ATOM 1580 C CA . LEU A 1 188 ? 46.264 49.038 39.543 1.00 6.53 188 LEU A CA 1
ATOM 1581 C C . LEU A 1 188 ? 47.089 49.937 38.669 1.00 6.65 188 LEU A C 1
ATOM 1582 O O . LEU A 1 188 ? 47.201 51.146 38.910 1.00 7.42 188 LEU A O 1
ATOM 1587 N N . SER A 1 189 ? 47.641 49.368 37.607 1.00 6.71 189 SER A N 1
ATOM 1588 C CA . SER A 1 189 ? 48.305 50.172 36.597 1.00 6.73 189 SER A CA 1
ATOM 1589 C C . SER A 1 189 ? 47.312 51.087 35.877 1.00 6.03 189 SER A C 1
ATOM 1590 O O . SER A 1 189 ? 46.124 50.751 35.725 1.00 6.42 189 SER A O 1
ATOM 1593 N N . GLN A 1 190 ? 47.808 52.218 35.378 1.00 6.28 190 GLN A N 1
ATOM 1594 C CA . GLN A 1 190 ? 46.919 53.083 34.645 1.00 6.73 190 GLN A CA 1
ATOM 1595 C C . GLN A 1 190 ? 46.387 52.421 33.370 1.00 5.93 190 GLN A C 1
ATOM 1596 O O . GLN A 1 190 ? 45.237 52.688 32.965 1.00 6.38 190 GLN A O 1
ATOM 1602 N N . ALA A 1 191 ? 47.172 51.551 32.719 1.00 6.04 191 ALA A N 1
ATOM 1603 C CA . ALA A 1 191 ? 46.670 50.894 31.512 1.00 5.84 191 ALA A CA 1
ATOM 1604 C C . ALA A 1 191 ? 45.516 49.929 31.843 1.00 5.22 191 ALA A C 1
ATOM 1605 O O . ALA A 1 191 ? 44.574 49.800 31.058 1.00 5.69 191 ALA A O 1
ATOM 1607 N N . VAL A 1 192 ? 45.572 49.273 33.000 1.00 5.32 192 VAL A N 1
ATOM 1608 C CA . VAL A 1 192 ? 44.446 48.446 33.431 1.00 4.99 192 VAL A CA 1
ATOM 1609 C C . VAL A 1 192 ? 43.228 49.309 33.748 1.00 4.84 192 VAL A C 1
ATOM 1610 O O . VAL A 1 192 ? 42.093 49.003 33.324 1.00 5.05 192 VAL A O 1
ATOM 1614 N N . ILE A 1 193 ? 43.431 50.413 34.474 1.00 5.14 193 ILE A N 1
ATOM 1615 C CA . ILE A 1 193 ? 42.317 51.315 34.735 1.00 5.75 193 ILE A CA 1
ATOM 1616 C C . ILE A 1 193 ? 41.702 51.807 33.421 1.00 5.28 193 ILE A C 1
ATOM 1617 O O . ILE A 1 193 ? 40.452 51.852 33.270 1.00 5.72 193 ILE A O 1
ATOM 1622 N N . ASP A 1 194 ? 42.563 52.166 32.470 1.00 5.54 194 ASP A N 1
ATOM 1623 C CA . ASP A 1 194 ? 42.094 52.625 31.169 1.00 5.95 194 ASP A CA 1
ATOM 1624 C C . ASP A 1 194 ? 41.250 51.544 30.472 1.00 5.42 194 ASP A C 1
ATOM 1625 O O . ASP A 1 194 ? 40.264 51.869 29.787 1.00 5.53 194 ASP A O 1
ATOM 1630 N N . ALA A 1 195 ? 41.581 50.273 30.657 1.00 4.92 195 ALA A N 1
ATOM 1631 C CA . ALA A 1 195 ? 40.775 49.195 30.091 1.00 4.35 195 ALA A CA 1
ATOM 1632 C C . ALA A 1 195 ? 39.370 49.129 30.693 1.00 4.09 195 ALA A C 1
ATOM 1633 O O . ALA A 1 195 ? 38.414 48.761 29.998 1.00 4.61 195 ALA A O 1
ATOM 1635 N N . TYR A 1 196 ? 39.234 49.474 31.972 1.00 4.46 196 TYR A N 1
ATOM 1636 C CA . TYR A 1 196 ? 37.913 49.574 32.579 1.00 4.40 196 TYR A CA 1
ATOM 1637 C C . TYR A 1 196 ? 37.132 50.786 32.068 1.00 4.51 196 TYR A C 1
ATOM 1638 O O . TYR A 1 196 ? 35.885 50.749 32.021 1.00 5.03 196 TYR A O 1
ATOM 1647 N N . ASN A 1 197 ? 37.828 51.855 31.684 1.00 4.86 197 ASN A N 1
ATOM 1648 C CA . ASN A 1 197 ? 37.185 53.026 31.084 1.00 4.92 197 ASN A CA 1
ATOM 1649 C C . ASN A 1 197 ? 36.928 52.852 29.589 1.00 4.72 197 ASN A C 1
ATOM 1650 O O . ASN A 1 197 ? 36.140 53.611 29.012 1.00 5.29 197 ASN A O 1
ATOM 1655 N N . ALA A 1 198 ? 37.575 51.880 28.942 1.00 4.76 198 ALA A N 1
ATOM 1656 C CA . ALA A 1 198 ? 37.489 51.721 27.513 1.00 5.03 198 ALA A CA 1
ATOM 1657 C C . ALA A 1 198 ? 36.067 51.679 26.965 1.00 4.73 198 ALA A C 1
ATOM 1658 O O . ALA A 1 198 ? 35.790 52.238 25.900 1.00 5.54 198 ALA A O 1
ATOM 1660 N N . PRO A 1 199 ? 35.110 50.999 27.644 1.00 4.69 199 PRO A N 1
ATOM 1661 C CA . PRO A 1 199 ? 33.748 50.957 27.084 1.00 4.65 199 PRO A CA 1
ATOM 1662 C C . PRO A 1 199 ? 33.025 52.297 27.006 1.00 4.74 199 PRO A 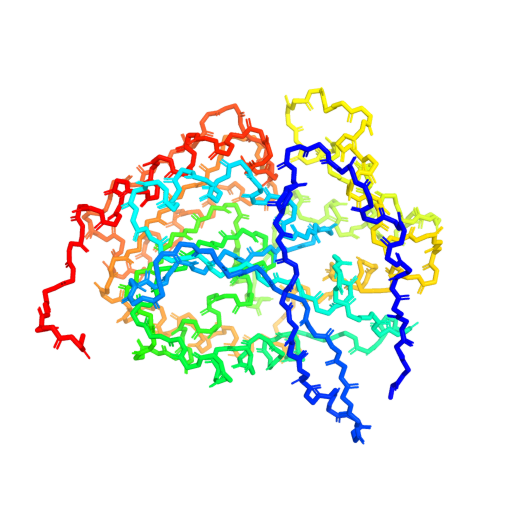C 1
ATOM 1663 O O . PRO A 1 199 ? 31.981 52.373 26.376 1.00 5.29 199 PRO A O 1
ATOM 1667 N N . PHE A 1 200 ? 33.553 53.336 27.664 1.00 4.77 200 PHE A N 1
ATOM 1668 C CA . PHE A 1 200 ? 32.806 54.543 27.970 1.00 4.95 200 PHE A CA 1
ATOM 1669 C C . PHE A 1 200 ? 33.520 55.797 27.479 1.00 5.70 200 PHE A C 1
ATOM 1670 O O . PHE A 1 200 ? 34.125 56.519 28.270 1.00 6.60 200 PHE A O 1
ATOM 1678 N N . PRO A 1 201 ? 33.437 56.104 26.172 1.00 6.65 201 PRO A N 1
ATOM 1679 C CA . PRO A 1 201 ? 34.122 57.312 25.661 1.00 7.32 201 PRO A CA 1
ATOM 1680 C C . PRO A 1 201 ? 33.702 58.603 26.353 1.00 7.21 201 PRO A C 1
ATOM 1681 O O . PRO A 1 201 ? 34.524 59.533 26.395 1.00 8.25 201 PRO A O 1
ATOM 1685 N N . ASP A 1 202 ? 32.436 58.705 26.735 1.00 7.09 202 ASP A N 1
ATOM 1686 C CA . ASP A 1 202 ? 31.940 59.877 27.412 1.00 7.22 202 ASP A CA 1
ATOM 1687 C C . ASP A 1 202 ? 30.745 59.487 28.250 1.00 6.82 202 ASP A C 1
ATOM 1688 O O . ASP A 1 202 ? 30.371 58.299 28.303 1.00 7.09 202 ASP A O 1
ATOM 1693 N N . GLU A 1 203 ? 30.160 60.459 28.929 1.00 7.39 203 GLU A N 1
ATOM 1694 C CA A GLU A 1 203 ? 29.089 60.159 29.887 0.50 7.74 203 GLU A CA 1
ATOM 1695 C CA B GLU A 1 203 ? 29.144 60.159 29.904 0.50 7.40 203 GLU A CA 1
ATOM 1696 C C . GLU A 1 203 ? 27.878 59.518 29.265 1.00 7.07 203 GLU A C 1
ATOM 1697 O O . GLU A 1 203 ? 27.134 58.784 29.935 1.00 7.58 203 GLU A O 1
ATOM 1708 N N . SER A 1 204 ? 27.625 59.789 27.983 1.00 6.99 204 SER A N 1
ATOM 1709 C CA . SER A 1 204 ? 26.427 59.271 27.336 1.00 7.38 204 SER A CA 1
ATOM 1710 C C . SER A 1 204 ? 26.387 57.740 27.295 1.00 6.34 204 SER A C 1
ATOM 1711 O O . SER A 1 204 ? 25.308 57.168 27.148 1.00 7.33 204 SER A O 1
ATOM 1714 N N . TYR A 1 205 ? 27.557 57.094 27.417 1.00 5.61 205 TYR A N 1
ATOM 1715 C CA . TYR A 1 205 ? 27.664 55.637 27.396 1.00 5.67 205 TYR A CA 1
ATOM 1716 C C . TYR A 1 205 ? 27.475 54.994 28.758 1.00 5.06 205 TYR A C 1
ATOM 1717 O O . TYR A 1 205 ? 27.498 53.775 28.832 1.00 5.27 205 TYR A O 1
ATOM 1726 N N . LYS A 1 206 ? 27.322 55.794 29.818 1.00 4.91 206 LYS A N 1
ATOM 1727 C CA . LYS A 1 206 ? 27.407 55.305 31.206 1.00 4.96 206 LYS A CA 1
ATOM 1728 C C . LYS A 1 206 ? 26.050 55.163 31.881 1.00 4.74 206 LYS A C 1
ATOM 1729 O O . LYS A 1 206 ? 26.011 55.000 33.103 1.00 5.41 206 LYS A O 1
ATOM 1735 N N . GLU A 1 207 ? 24.941 55.189 31.144 1.00 4.97 207 GLU A N 1
ATOM 1736 C CA . GLU A 1 207 ? 23.648 55.204 31.795 1.00 5.22 207 GLU A CA 1
ATOM 1737 C C . GLU A 1 207 ? 23.351 53.877 32.512 1.00 5.04 207 GLU A C 1
ATOM 1738 O O . GLU A 1 207 ? 22.661 53.867 33.530 1.00 5.66 207 GLU A O 1
ATOM 1744 N N . GLY A 1 208 ? 23.846 52.750 31.969 1.00 4.76 208 GLY A N 1
ATOM 1745 C CA . GLY A 1 208 ? 23.691 51.479 32.673 1.00 4.80 208 GLY A CA 1
ATOM 1746 C C . GLY A 1 208 ? 24.495 51.417 33.955 1.00 4.33 208 GLY A C 1
ATOM 1747 O O . GLY A 1 208 ? 24.043 50.868 34.967 1.00 4.74 208 GLY A O 1
ATOM 1748 N N . ALA A 1 209 ? 25.712 51.965 33.899 1.00 4.65 209 ALA A N 1
ATOM 1749 C CA . ALA A 1 209 ? 26.557 52.065 35.089 1.00 4.86 209 ALA A CA 1
ATOM 1750 C C . ALA A 1 209 ? 25.909 52.953 36.151 1.00 4.77 209 ALA A C 1
ATOM 1751 O O . ALA A 1 209 ? 25.975 52.677 37.346 1.00 5.29 209 ALA A O 1
ATOM 1753 N N A ARG A 1 210 ? 25.275 54.029 35.728 0.57 4.89 210 ARG A N 1
ATOM 1754 N N B ARG A 1 210 ? 25.271 54.047 35.704 0.43 5.12 210 ARG A N 1
ATOM 1755 C CA A ARG A 1 210 ? 24.673 54.910 36.698 0.57 5.68 210 ARG A CA 1
ATOM 1756 C CA B ARG A 1 210 ? 24.512 54.938 36.604 0.43 5.97 210 ARG A CA 1
ATOM 1757 C C A ARG A 1 210 ? 23.365 54.288 37.281 0.57 6.08 210 ARG A C 1
ATOM 1758 C C B ARG A 1 210 ? 23.399 54.215 37.297 0.43 6.02 210 ARG A C 1
ATOM 1759 O O A ARG A 1 210 ? 23.055 54.517 38.453 0.57 7.09 210 ARG A O 1
ATOM 1760 O O B ARG A 1 210 ? 23.251 54.312 38.518 0.43 6.08 210 ARG A O 1
ATOM 1775 N N . GLN A 1 211 ? 22.611 53.510 36.498 1.00 5.91 211 GLN A N 1
ATOM 1776 C CA . GLN A 1 211 ? 21.361 52.954 37.016 1.00 6.33 211 GLN A CA 1
ATOM 1777 C C . GLN A 1 211 ? 21.557 51.775 37.944 1.00 5.66 211 GLN A C 1
ATOM 1778 O O . GLN A 1 211 ? 20.732 51.572 38.841 1.00 5.90 211 GLN A O 1
ATOM 1784 N N . PHE A 1 212 ? 22.619 50.990 37.757 1.00 5.46 212 PHE A N 1
ATOM 1785 C CA . PHE A 1 212 ? 22.690 49.713 38.450 1.00 4.88 212 PHE A CA 1
ATOM 1786 C C . PHE A 1 212 ? 22.454 49.801 39.964 1.00 4.49 212 PHE A C 1
ATOM 1787 O O . PHE A 1 212 ? 21.698 48.977 40.500 1.00 4.94 212 PHE A O 1
ATOM 1795 N N . PRO A 1 213 ? 23.073 50.745 40.682 1.00 4.63 213 PRO A N 1
ATOM 1796 C CA . PRO A 1 213 ? 22.921 50.725 42.125 1.00 5.10 213 PRO A CA 1
ATOM 1797 C C . PRO A 1 213 ? 21.491 50.946 42.578 1.00 5.29 213 PRO A C 1
ATOM 1798 O O . PRO A 1 213 ? 21.114 50.497 43.663 1.00 6.70 213 PRO A O 1
ATOM 1802 N N . LEU A 1 214 ? 20.714 51.654 41.776 1.00 5.24 214 LEU A N 1
ATOM 1803 C CA . LEU A 1 214 ? 19.293 51.875 42.085 1.00 5.81 214 LEU A CA 1
ATOM 1804 C C . LEU A 1 214 ? 18.441 50.649 41.885 1.00 5.56 214 LEU A C 1
ATOM 1805 O O . LEU A 1 214 ? 17.332 50.598 42.405 1.00 7.19 214 LEU A O 1
ATOM 1810 N N . LEU A 1 215 ? 18.944 49.668 41.123 1.00 5.25 215 LEU A N 1
ATOM 1811 C CA . LEU A 1 215 ? 18.179 48.453 40.854 1.00 5.25 215 LEU A CA 1
ATOM 1812 C C . LEU A 1 215 ? 18.305 47.394 41.931 1.00 5.10 215 LEU A C 1
ATOM 1813 O O . LEU A 1 215 ? 17.585 46.383 41.897 1.00 5.61 215 LEU A O 1
ATOM 1818 N N . VAL A 1 216 ? 19.219 47.580 42.884 1.00 5.26 216 VAL A N 1
ATOM 1819 C CA . VAL A 1 216 ? 19.396 46.604 43.946 1.00 5.29 216 VAL A CA 1
ATOM 1820 C C . VAL A 1 216 ? 18.173 46.685 44.860 1.00 5.69 216 VAL A C 1
ATOM 1821 O O . VAL A 1 216 ? 17.890 47.737 45.422 1.00 7.23 216 VAL A O 1
ATOM 1825 N N . PRO A 1 217 ? 17.442 45.570 45.053 1.00 6.02 217 PRO A N 1
ATOM 1826 C CA . PRO A 1 217 ? 16.263 45.672 45.935 1.00 6.52 217 PRO A CA 1
ATOM 1827 C C . PRO A 1 217 ? 16.638 46.003 47.374 1.00 7.04 217 PRO A C 1
ATOM 1828 O O . PRO A 1 217 ? 17.405 45.284 48.025 1.00 8.32 217 PRO A O 1
ATOM 1832 N N . SER A 1 218 ? 16.060 47.093 47.874 1.00 8.03 218 SER A N 1
ATOM 1833 C CA . SER A 1 218 ? 16.315 47.533 49.223 1.00 8.52 218 SER A CA 1
ATOM 1834 C C . SER A 1 218 ? 15.042 47.794 50.015 1.00 7.49 218 SER A C 1
ATOM 1835 O O . SER A 1 218 ? 15.101 48.205 51.156 1.00 9.94 218 SER A O 1
ATOM 1838 N N . THR A 1 219 ? 13.897 47.556 49.390 1.00 6.71 219 THR A N 1
ATOM 1839 C CA . THR A 1 219 ? 12.580 47.704 49.963 1.00 6.72 219 THR A CA 1
ATOM 1840 C C . THR A 1 219 ? 11.765 46.491 49.560 1.00 6.31 219 THR A C 1
ATOM 1841 O O . THR A 1 219 ? 12.037 45.868 48.534 1.00 6.38 219 THR A O 1
ATOM 1845 N N . PRO A 1 220 ? 10.706 46.173 50.308 1.00 6.28 220 PRO A N 1
ATOM 1846 C CA . PRO A 1 220 ? 9.935 44.936 50.022 1.00 6.42 220 PRO A CA 1
ATOM 1847 C C . PRO A 1 220 ? 8.975 45.052 48.844 1.00 6.07 220 PRO A C 1
ATOM 1848 O O . PRO A 1 220 ? 8.368 44.056 48.446 1.00 6.79 220 PRO A O 1
ATOM 1852 N N . ASP A 1 221 ? 8.825 46.274 48.341 1.00 6.01 221 ASP A N 1
ATOM 1853 C CA A ASP A 1 221 ? 7.952 46.544 47.188 0.41 6.09 221 ASP A CA 1
ATOM 1854 C CA B ASP A 1 221 ? 7.960 46.595 47.216 0.59 5.91 221 ASP A CA 1
ATOM 1855 C C . ASP A 1 221 ? 8.758 46.745 45.907 1.00 5.88 221 ASP A C 1
ATOM 1856 O O . ASP A 1 221 ? 8.203 47.203 44.903 1.00 6.81 221 ASP A O 1
ATOM 1865 N N . ASP A 1 222 ? 10.034 46.365 45.901 1.00 5.43 222 ASP A N 1
ATOM 1866 C CA . ASP A 1 222 ? 10.808 46.508 44.677 1.00 5.45 222 ASP A CA 1
ATOM 1867 C C . ASP A 1 222 ? 10.182 45.636 43.597 1.00 5.56 222 ASP A C 1
ATOM 1868 O O . ASP A 1 222 ? 9.686 44.548 43.885 1.00 5.52 222 ASP A O 1
ATOM 1873 N N . PRO A 1 223 ? 10.270 46.040 42.311 1.00 5.89 223 PRO A N 1
ATOM 1874 C CA . PRO A 1 223 ? 9.789 45.180 41.240 1.00 6.69 223 PRO A CA 1
ATOM 1875 C C . PRO A 1 223 ? 10.450 43.816 41.157 1.00 6.08 223 PRO A C 1
ATOM 1876 O O . PRO A 1 223 ? 9.895 42.923 40.530 1.00 7.47 223 PRO A O 1
ATOM 1880 N N . ALA A 1 224 ? 11.639 43.662 41.751 1.00 5.52 224 ALA A N 1
ATOM 1881 C CA . ALA A 1 224 ? 12.333 42.377 41.773 1.00 5.28 224 ALA A CA 1
ATOM 1882 C C . ALA A 1 224 ? 12.201 41.645 43.103 1.00 5.04 224 ALA A C 1
ATOM 1883 O O . ALA A 1 224 ? 12.731 40.521 43.229 1.00 5.91 224 ALA A O 1
ATOM 1885 N N . SER A 1 225 ? 11.544 42.235 44.122 1.00 4.97 225 SER A N 1
ATOM 1886 C CA . SER A 1 225 ? 11.536 41.605 45.439 1.00 4.94 225 SER A CA 1
ATOM 1887 C C . SER A 1 225 ? 10.989 40.188 45.377 1.00 4.84 225 SER A C 1
ATOM 1888 O O . SER A 1 225 ? 11.611 39.245 45.880 1.00 5.33 225 SER A O 1
ATOM 1891 N N . GLU A 1 226 ? 9.757 40.031 44.851 1.00 5.11 226 GLU A N 1
ATOM 1892 C CA . GLU A 1 226 ? 9.135 38.712 44.849 1.00 5.05 226 GLU A CA 1
ATOM 1893 C C . GLU A 1 226 ? 9.905 37.705 43.988 1.00 5.26 226 GLU A C 1
ATOM 1894 O O . GLU A 1 226 ? 10.055 36.565 44.382 1.00 5.66 226 GLU A O 1
ATOM 1900 N N . ASN A 1 227 ? 10.397 38.134 42.835 1.00 5.25 227 ASN A N 1
ATOM 1901 C CA . ASN A 1 227 ? 11.177 37.229 42.022 1.00 5.72 227 ASN A CA 1
ATOM 1902 C C . ASN A 1 227 ? 12.408 36.728 42.799 1.00 5.41 227 ASN A C 1
ATOM 1903 O O . ASN A 1 227 ? 12.826 35.586 42.638 1.00 6.17 227 ASN A O 1
ATOM 1908 N N . ASN A 1 228 ? 12.984 37.606 43.623 1.00 5.25 228 ASN A N 1
ATOM 1909 C CA . ASN A 1 228 ? 14.153 37.193 44.434 1.00 5.26 228 ASN A CA 1
ATOM 1910 C C . ASN A 1 228 ? 13.743 36.322 45.623 1.00 5.39 228 ASN A C 1
ATOM 1911 O O . ASN A 1 228 ? 14.473 35.396 45.983 1.00 6.01 228 ASN A O 1
ATOM 1916 N N . ARG A 1 229 ? 12.559 36.560 46.215 1.00 5.42 229 ARG A N 1
ATOM 1917 C CA . ARG A 1 229 ? 12.051 35.619 47.227 1.00 5.67 229 ARG A CA 1
ATOM 1918 C C . ARG A 1 229 ? 11.880 34.237 46.613 1.00 6.17 229 ARG A C 1
ATOM 1919 O O . ARG A 1 229 ? 12.246 33.224 47.214 1.00 6.29 229 ARG A O 1
ATOM 1927 N N . ALA A 1 230 ? 11.310 34.197 45.412 1.00 6.03 230 ALA A N 1
ATOM 1928 C CA . ALA A 1 230 ? 11.092 32.931 44.748 1.00 6.55 230 ALA A CA 1
ATOM 1929 C C . ALA A 1 230 ? 12.434 32.255 44.442 1.00 6.52 230 ALA A C 1
ATOM 1930 O O . ALA A 1 230 ? 12.559 31.028 44.578 1.00 7.39 230 ALA A O 1
ATOM 1932 N N . ALA A 1 231 ? 13.416 33.036 44.032 1.00 6.20 231 ALA A N 1
ATOM 1933 C CA . ALA A 1 231 ? 14.740 32.486 43.760 1.00 6.25 231 ALA A CA 1
ATOM 1934 C C . ALA A 1 231 ? 15.339 31.872 45.000 1.00 6.26 231 ALA A C 1
ATOM 1935 O O . ALA A 1 231 ? 15.935 30.810 44.931 1.00 6.38 231 ALA A O 1
ATOM 1937 N N . TRP A 1 232 ? 15.174 32.527 46.145 1.00 6.24 232 TRP A N 1
ATOM 1938 C CA . TRP A 1 232 ? 15.668 31.947 47.400 1.00 6.68 232 TRP A CA 1
ATOM 1939 C C . TRP A 1 232 ? 14.965 30.635 47.761 1.00 7.02 232 TRP A C 1
ATOM 1940 O O . TRP A 1 232 ? 15.604 29.730 48.295 1.00 7.72 232 TRP A O 1
ATOM 1951 N N A ILE A 1 233 ? 13.664 30.529 47.472 0.48 7.14 233 ILE A N 1
ATOM 1952 N N B ILE A 1 233 ? 13.682 30.506 47.496 0.52 7.15 233 ILE A N 1
ATOM 1953 C CA A ILE A 1 233 ? 12.935 29.260 47.631 0.48 7.61 233 ILE A CA 1
ATOM 1954 C CA B ILE A 1 233 ? 13.050 29.234 47.777 0.52 7.63 233 ILE A CA 1
ATOM 1955 C C A ILE A 1 233 ? 13.631 28.182 46.825 0.48 7.49 233 ILE A C 1
ATOM 1956 C C B ILE A 1 233 ? 13.611 28.149 46.821 0.52 7.35 233 ILE A C 1
ATOM 1957 O O A ILE A 1 233 ? 13.956 27.117 47.335 0.48 8.65 233 ILE A O 1
ATOM 1958 O O B ILE A 1 233 ? 13.793 27.009 47.223 0.52 8.00 233 ILE A O 1
ATOM 1967 N N . GLU A 1 234 ? 13.901 28.475 45.567 1.00 7.48 234 GLU A N 1
ATOM 1968 C CA . GLU A 1 234 ? 14.589 27.498 44.722 1.00 7.69 234 GLU A CA 1
ATOM 1969 C C . GLU A 1 234 ? 15.974 27.185 45.226 1.00 6.99 234 GLU A C 1
ATOM 1970 O O . GLU A 1 234 ? 16.376 26.021 45.210 1.00 8.24 234 GLU A O 1
ATOM 1976 N N . LEU A 1 235 ? 16.719 28.192 45.677 1.00 6.51 235 LEU A N 1
ATOM 1977 C CA . LEU A 1 235 ? 18.064 27.938 46.172 1.00 7.09 235 LEU A CA 1
ATOM 1978 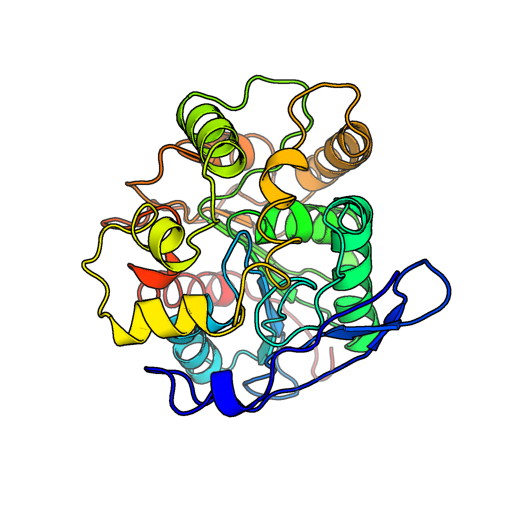C C . LEU A 1 235 ? 18.058 27.109 47.448 1.00 7.53 235 LEU A C 1
ATOM 1979 O O . LEU A 1 235 ? 19.002 26.355 47.705 1.00 7.61 235 LEU A O 1
ATOM 1984 N N . SER A 1 236 ? 16.983 27.215 48.229 1.00 8.67 236 SER A N 1
ATOM 1985 C CA . SER A 1 236 ? 16.852 26.404 49.427 1.00 10.25 236 SER A CA 1
ATOM 1986 C C . SER A 1 236 ? 16.664 24.915 49.096 1.00 11.06 236 SER A C 1
ATOM 1987 O O . SER A 1 236 ? 16.754 24.089 49.989 1.00 15.20 236 SER A O 1
ATOM 1990 N N . LYS A 1 237 ? 16.409 24.581 47.830 1.00 10.50 237 LYS A N 1
ATOM 1991 C CA . LYS A 1 237 ? 16.283 23.213 47.282 1.00 11.88 237 LYS A CA 1
ATOM 1992 C C . LYS A 1 237 ? 17.452 22.861 46.389 1.00 10.08 237 LYS A C 1
ATOM 1993 O O . LYS A 1 237 ? 17.420 21.802 45.782 1.00 12.98 237 LYS A O 1
ATOM 1999 N N . TRP A 1 238 ? 18.470 23.722 46.277 1.00 8.41 238 TRP A N 1
ATOM 2000 C CA . TRP A 1 238 ? 19.610 23.462 45.394 1.00 7.88 238 TRP A CA 1
ATOM 2001 C C . TRP A 1 238 ? 20.570 22.552 46.124 1.00 7.16 238 TRP A C 1
ATOM 2002 O O . TRP A 1 238 ? 21.225 22.981 47.065 1.00 8.07 238 TRP A O 1
ATOM 2013 N N . THR A 1 239 ? 20.627 21.299 45.691 1.00 6.34 239 THR A N 1
ATOM 2014 C CA . THR A 1 239 ? 21.429 20.262 46.305 1.00 6.49 239 THR A CA 1
ATOM 2015 C C . THR A 1 239 ? 22.722 19.983 45.555 1.00 6.19 239 THR A C 1
ATOM 2016 O O . THR A 1 239 ? 23.606 19.297 46.077 1.00 7.16 239 THR A O 1
ATOM 2020 N N . LYS A 1 240 ? 22.879 20.541 44.370 1.00 6.62 240 LYS A N 1
ATOM 2021 C CA . LYS A 1 240 ? 24.093 20.435 43.582 1.00 6.30 240 LYS A CA 1
ATOM 2022 C C . LYS A 1 240 ? 25.199 21.297 44.214 1.00 5.47 240 LYS A C 1
ATOM 2023 O O . LYS A 1 240 ? 24.930 22.120 45.088 1.00 5.89 240 LYS A O 1
ATOM 2029 N N . PRO A 1 241 ? 26.439 21.113 43.780 1.00 5.24 241 PRO A N 1
ATOM 2030 C CA . PRO A 1 241 ? 27.542 21.790 44.474 1.00 5.17 241 PRO A CA 1
ATOM 2031 C C . PRO A 1 241 ? 27.406 23.305 44.440 1.00 4.73 241 PRO A C 1
ATOM 2032 O O . PRO A 1 241 ? 27.125 23.900 43.380 1.00 5.64 241 PRO A O 1
ATOM 2036 N N . PHE A 1 242 ? 27.662 23.941 45.580 1.00 4.67 242 PHE A N 1
ATOM 2037 C CA . PHE A 1 242 ? 27.626 25.401 45.720 1.00 4.39 242 PHE A CA 1
ATOM 2038 C C . PHE A 1 242 ? 28.767 25.751 46.660 1.00 4.18 242 PHE A C 1
ATOM 2039 O O . PHE A 1 242 ? 28.772 25.316 47.813 1.00 5.03 242 PHE A O 1
ATOM 2047 N N . ILE A 1 243 ? 29.720 26.534 46.176 1.00 3.90 243 ILE A N 1
ATOM 2048 C CA . ILE A 1 243 ? 30.884 26.941 46.991 1.00 3.76 243 ILE A CA 1
ATOM 2049 C C . ILE A 1 243 ? 30.889 28.453 47.120 1.00 3.98 243 ILE A C 1
ATOM 2050 O O . ILE A 1 243 ? 30.583 29.157 46.137 1.00 4.39 243 ILE A O 1
ATOM 2055 N N . THR A 1 244 ? 31.296 28.946 48.289 1.00 3.99 244 THR A N 1
ATOM 2056 C CA . THR A 1 244 ? 31.519 30.368 48.454 1.00 4.02 244 THR A CA 1
ATOM 2057 C C . THR A 1 244 ? 33.007 30.668 48.488 1.00 4.07 244 THR A C 1
ATOM 2058 O O . THR A 1 244 ? 33.795 29.967 49.124 1.00 4.51 244 THR A O 1
ATOM 2062 N N . LEU A 1 245 ? 33.364 31.737 47.764 1.00 4.32 245 LEU A N 1
ATOM 2063 C CA . LEU A 1 245 ? 34.733 32.215 47.578 1.00 4.61 245 LEU A CA 1
ATOM 2064 C C . LEU A 1 245 ? 34.768 33.725 47.750 1.00 4.58 245 LEU A C 1
ATOM 2065 O O . LEU A 1 245 ? 35.304 34.466 46.930 1.00 5.49 245 LEU A O 1
ATOM 2070 N N . PHE A 1 246 ? 34.147 34.201 48.832 1.00 4.47 246 PHE A N 1
ATOM 2071 C CA . PHE A 1 246 ? 34.186 35.641 49.162 1.00 4.39 246 PHE A CA 1
ATOM 2072 C C . PHE A 1 246 ? 35.594 36.016 49.616 1.00 4.46 246 PHE A C 1
ATOM 2073 O O . PHE A 1 246 ? 36.372 35.177 50.063 1.00 5.77 246 PHE A O 1
ATOM 2081 N N . SER A 1 247 ? 35.925 37.307 49.485 1.00 4.61 247 SER A N 1
ATOM 2082 C CA . SER A 1 247 ? 37.243 37.787 49.884 1.00 4.54 247 SER A CA 1
ATOM 2083 C C . SER A 1 247 ? 37.205 38.484 51.230 1.00 4.82 247 SER A C 1
ATOM 2084 O O . SER A 1 247 ? 36.159 38.677 51.835 1.00 5.75 247 SER A O 1
ATOM 2087 N N . ASP A 1 248 ? 38.408 38.853 51.686 1.00 5.35 248 ASP A N 1
ATOM 2088 C CA . ASP A 1 248 ? 38.602 39.427 53.022 1.00 6.13 248 ASP A CA 1
ATOM 2089 C C . ASP A 1 248 ? 38.391 40.931 53.132 1.00 6.96 248 ASP A C 1
ATOM 2090 O O . ASP A 1 248 ? 38.314 41.417 54.253 1.00 8.49 248 ASP A O 1
ATOM 2095 N N . SER A 1 249 ? 38.340 41.669 52.006 1.00 7.31 249 SER A N 1
ATOM 2096 C CA . SER A 1 249 ? 38.429 43.144 52.056 1.00 8.39 249 SER A CA 1
ATOM 2097 C C . SER A 1 249 ? 37.299 43.795 51.274 1.00 8.14 249 SER A C 1
ATOM 2098 O O . SER A 1 249 ? 37.532 44.779 50.566 1.00 9.41 249 SER A O 1
ATOM 2101 N N . ASP A 1 250 ? 36.079 43.304 51.427 1.00 7.77 250 ASP A N 1
ATOM 2102 C CA . ASP A 1 250 ? 34.909 43.857 50.758 1.00 7.71 250 ASP A CA 1
ATOM 2103 C C . ASP A 1 250 ? 33.749 44.071 51.718 1.00 8.65 250 ASP A C 1
ATOM 2104 O O . ASP A 1 250 ? 32.885 43.222 51.883 1.00 9.76 250 ASP A O 1
ATOM 2109 N N . PRO A 1 251 ? 33.672 45.255 52.345 1.00 10.10 251 PRO A N 1
ATOM 2110 C CA . PRO A 1 251 ? 32.565 45.513 53.285 1.00 11.77 251 PRO A CA 1
ATOM 2111 C C . PRO A 1 251 ? 31.178 45.498 52.664 1.00 13.48 251 PRO A C 1
ATOM 2112 O O . PRO A 1 251 ? 30.230 45.310 53.371 1.00 19.32 251 PRO A O 1
ATOM 2116 N N . VAL A 1 252 ? 31.049 45.702 51.361 1.00 12.23 252 VAL A N 1
ATOM 2117 C CA . VAL A 1 252 ? 29.742 45.743 50.749 1.00 14.41 252 VAL A CA 1
ATOM 2118 C C . VAL A 1 252 ? 29.065 44.384 50.857 1.00 14.26 252 VAL A C 1
ATOM 2119 O O . VAL A 1 252 ? 27.854 44.331 51.020 1.00 18.58 252 VAL A O 1
ATOM 2123 N N . THR A 1 253 ? 29.842 43.308 50.726 1.00 13.14 253 THR A N 1
ATOM 2124 C CA . THR A 1 253 ? 29.285 41.965 50.732 1.00 12.70 253 THR A CA 1
ATOM 2125 C C . THR A 1 253 ? 29.769 41.079 51.910 1.00 14.57 253 THR A C 1
ATOM 2126 O O . THR A 1 253 ? 29.452 39.899 51.943 1.00 19.55 253 THR A O 1
ATOM 2130 N N . ALA A 1 254 ? 30.535 41.629 52.845 1.00 15.50 254 ALA A N 1
ATOM 2131 C CA . ALA A 1 254 ? 31.162 40.855 53.923 1.00 17.53 254 ALA A CA 1
ATOM 2132 C C . ALA A 1 254 ? 30.138 40.052 54.709 1.00 20.56 254 ALA A C 1
ATOM 2133 O O . ALA A 1 254 ? 29.052 40.557 55.078 1.00 30.05 254 ALA A O 1
ATOM 2135 N N . GLY A 1 255 ? 30.493 38.798 54.935 1.00 19.47 255 GLY A N 1
ATOM 2136 C CA . GLY A 1 255 ? 29.670 37.883 55.659 1.00 17.16 255 GLY A CA 1
ATOM 2137 C C . GLY A 1 255 ? 28.521 37.330 54.859 1.00 13.42 255 GLY A C 1
ATOM 2138 O O . GLY A 1 255 ? 27.763 36.516 55.413 1.00 12.62 255 GLY A O 1
ATOM 2139 N N . GLY A 1 256 ? 28.400 37.696 53.578 1.00 12.18 256 GLY A N 1
ATOM 2140 C CA . GLY A 1 256 ? 27.270 37.292 52.788 1.00 12.14 256 GLY A CA 1
ATOM 2141 C C . GLY A 1 256 ? 27.283 35.802 52.385 1.00 9.15 256 GLY A C 1
ATOM 2142 O O . GLY A 1 256 ? 26.276 35.222 51.983 1.00 13.93 256 GLY A O 1
ATOM 2143 N N . ASP A 1 257 ? 28.452 35.206 52.504 1.00 6.77 257 ASP A N 1
ATOM 2144 C CA . ASP A 1 257 ? 28.625 33.801 52.309 1.00 5.82 257 ASP A CA 1
ATOM 2145 C C . ASP A 1 257 ? 27.946 32.951 53.378 1.00 6.08 257 ASP A C 1
ATOM 2146 O O . ASP A 1 257 ? 27.524 31.836 53.115 1.00 6.60 257 ASP A O 1
ATOM 2151 N N . ARG A 1 258 ? 27.814 33.475 54.594 1.00 7.44 258 ARG A N 1
ATOM 2152 C CA . ARG A 1 258 ? 27.255 32.704 55.694 1.00 7.57 258 ARG A CA 1
ATOM 2153 C C . ARG A 1 258 ? 25.795 32.382 55.420 1.00 7.97 258 ARG A C 1
ATOM 2154 O O . ARG A 1 258 ? 25.378 31.246 55.703 1.00 8.83 258 ARG A O 1
ATOM 2162 N N . ILE A 1 259 ? 25.012 33.304 54.874 1.00 9.18 259 ILE A N 1
ATOM 2163 C CA . ILE A 1 259 ? 23.596 33.011 54.626 1.00 10.84 259 ILE A CA 1
ATOM 2164 C C . ILE A 1 259 ? 23.453 31.999 53.523 1.00 8.84 259 ILE A C 1
ATOM 2165 O O . ILE A 1 259 ? 22.587 31.130 53.608 1.00 9.45 259 ILE A O 1
ATOM 2170 N N . MET A 1 260 ? 24.346 32.041 52.529 1.00 7.38 260 MET A N 1
ATOM 2171 C CA . MET A 1 260 ? 24.327 31.009 51.494 1.00 6.55 260 MET A CA 1
ATOM 2172 C C . MET A 1 260 ? 24.588 29.618 52.084 1.00 6.21 260 MET A C 1
ATOM 2173 O O . MET A 1 260 ? 23.931 28.639 51.754 1.00 6.71 260 MET A O 1
ATOM 2178 N N . GLN A 1 261 ? 25.614 29.522 52.939 1.00 5.94 261 GLN A N 1
ATOM 2179 C CA . GLN A 1 261 ? 25.935 28.258 53.617 1.00 5.89 261 GLN A CA 1
ATOM 2180 C C . GLN A 1 261 ? 24.800 27.769 54.496 1.00 6.59 261 GLN A C 1
ATOM 2181 O O . GLN A 1 261 ? 24.550 26.572 54.555 1.00 8.21 261 GLN A O 1
ATOM 2187 N N . LYS A 1 262 ? 24.084 28.677 55.149 1.00 7.40 262 LYS A N 1
ATOM 2188 C CA A LYS A 1 262 ? 22.977 28.312 56.022 0.52 8.65 262 LYS A CA 1
ATOM 2189 C CA B LYS A 1 262 ? 22.990 28.243 56.016 0.48 8.34 262 LYS A CA 1
ATOM 2190 C C . LYS A 1 262 ? 21.806 27.734 55.227 1.00 8.74 262 LYS A C 1
ATOM 2191 O O . LYS A 1 262 ? 21.227 26.730 55.600 1.00 11.27 262 LYS A O 1
ATOM 2202 N N . ILE A 1 263 ? 21.457 28.412 54.132 1.00 8.02 263 ILE A N 1
ATOM 2203 C CA . ILE A 1 263 ? 20.208 28.127 53.430 1.00 8.41 263 ILE A CA 1
ATOM 2204 C C . ILE A 1 263 ? 20.336 27.058 52.342 1.00 7.74 263 ILE A C 1
ATOM 2205 O O . ILE A 1 263 ? 19.397 26.320 52.121 1.00 9.84 263 ILE A O 1
ATOM 2210 N N . ILE A 1 264 ? 21.458 27.012 51.640 1.00 6.68 264 ILE A N 1
ATOM 2211 C CA . ILE A 1 264 ? 21.535 26.268 50.389 1.00 6.34 264 ILE A CA 1
ATOM 2212 C C . ILE A 1 264 ? 22.092 24.868 50.696 1.00 6.21 264 ILE A C 1
ATOM 2213 O O . ILE A 1 264 ? 23.262 24.740 51.109 1.00 6.15 264 ILE A O 1
ATOM 2218 N N . PRO A 1 265 ? 21.300 23.813 50.497 1.00 6.73 265 PRO A N 1
ATOM 2219 C CA . PRO A 1 265 ? 21.794 22.465 50.914 1.00 6.70 265 PRO A CA 1
ATOM 2220 C C . PRO A 1 265 ? 23.090 22.033 50.233 1.00 6.50 265 PRO A C 1
ATOM 2221 O O . PRO A 1 265 ? 23.927 21.383 50.860 1.00 6.99 265 PRO A O 1
ATOM 2225 N N . GLY A 1 266 ? 23.269 22.410 48.967 1.00 6.18 266 GLY A N 1
ATOM 2226 C CA . GLY A 1 266 ? 24.455 22.006 48.229 1.00 5.93 266 GLY A CA 1
ATOM 2227 C C . GLY A 1 266 ? 25.740 22.664 48.658 1.00 5.46 266 GLY A C 1
ATOM 2228 O O . GLY A 1 266 ? 26.802 22.302 48.177 1.00 6.25 266 GLY A O 1
ATOM 2229 N N . THR A 1 267 ? 25.669 23.640 49.560 1.00 5.70 267 THR A N 1
ATOM 2230 C CA . THR A 1 267 ? 26.893 24.132 50.190 1.00 5.65 267 THR A CA 1
ATOM 2231 C C . THR A 1 267 ? 27.485 23.149 51.202 1.00 5.33 267 THR A C 1
ATOM 2232 O O . THR A 1 267 ? 28.687 23.236 51.511 1.00 5.76 267 THR A O 1
ATOM 2236 N N A LYS A 1 268 ? 26.680 22.216 51.718 0.38 6.08 268 LYS A N 1
ATOM 2237 N N B LYS A 1 268 ? 26.679 22.237 51.738 0.62 5.96 268 LYS A N 1
ATOM 2238 C CA A LYS A 1 268 ? 27.150 21.267 52.735 0.38 7.21 268 LYS A CA 1
ATOM 2239 C CA B LYS A 1 268 ? 27.214 21.340 52.754 0.62 6.53 268 LYS A CA 1
ATOM 2240 C C A LYS A 1 268 ? 28.103 20.263 52.153 0.38 7.92 268 LYS A C 1
ATOM 2241 C C B LYS A 1 268 ? 28.181 20.418 52.044 0.62 7.51 268 LYS A C 1
ATOM 2242 O O A LYS A 1 268 ? 27.669 19.419 51.348 0.38 8.88 268 LYS A O 1
ATOM 2243 O O B LYS A 1 268 ? 27.895 19.886 50.978 0.62 9.78 268 LYS A O 1
ATOM 2254 N N . GLY A 1 269 ? 29.363 20.311 52.602 1.00 8.11 269 GLY A N 1
ATOM 2255 C CA . GLY A 1 269 ? 30.386 19.478 52.014 1.00 9.85 269 GLY A CA 1
ATOM 2256 C C . GLY A 1 269 ? 31.392 20.169 51.134 1.00 9.22 269 GLY A C 1
ATOM 2257 O O . GLY A 1 269 ? 32.374 19.562 50.730 1.00 13.25 269 GLY A O 1
ATOM 2258 N N . GLN A 1 270 ? 31.141 21.419 50.785 1.00 6.09 270 GLN A N 1
ATOM 2259 C CA . GLN A 1 270 ? 32.063 22.122 49.902 1.00 5.44 270 GLN A CA 1
ATOM 2260 C C . GLN A 1 270 ? 33.100 22.898 50.699 1.00 5.50 270 GLN A C 1
ATOM 2261 O O . GLN A 1 270 ? 32.836 23.364 51.810 1.00 6.36 270 GLN A O 1
ATOM 2267 N N . ALA A 1 271 ? 34.294 23.014 50.120 1.00 5.29 271 ALA A N 1
ATOM 2268 C CA . ALA A 1 271 ? 35.427 23.613 50.786 1.00 5.88 271 ALA A CA 1
ATOM 2269 C C . ALA A 1 271 ? 35.441 25.145 50.606 1.00 5.39 271 ALA A C 1
ATOM 2270 O O . ALA A 1 271 ? 36.323 25.737 49.975 1.00 6.06 271 ALA A O 1
ATOM 2272 N N . HIS A 1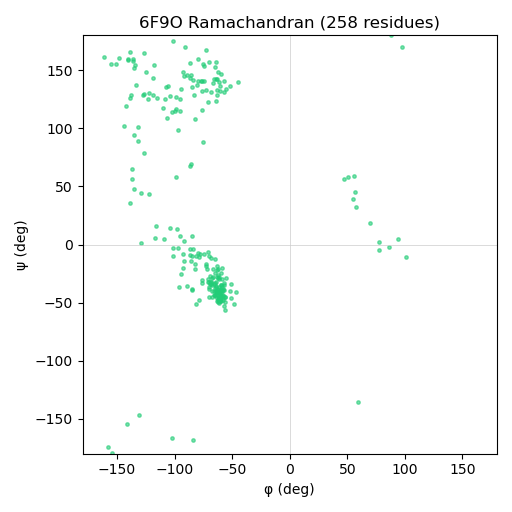 272 ? 34.446 25.805 51.213 1.00 4.91 272 HIS A N 1
ATOM 2273 C CA . HIS A 1 272 ? 34.353 27.259 51.162 1.00 5.23 272 HIS A CA 1
ATOM 2274 C C . HIS A 1 272 ? 35.632 27.862 51.686 1.00 5.84 272 HIS A C 1
ATOM 2275 O O . HIS A 1 272 ? 36.287 27.307 52.592 1.00 6.67 272 HIS A O 1
ATOM 2282 N N A THR A 1 273 ? 36.002 29.041 51.219 0.64 5.72 273 THR A N 1
ATOM 2283 N N B THR A 1 273 ? 36.004 29.002 51.105 0.36 6.09 273 THR A N 1
ATOM 2284 C CA A THR A 1 273 ? 37.148 29.708 51.820 0.64 6.25 273 THR A CA 1
ATOM 2285 C CA B THR A 1 273 ? 37.190 29.711 51.537 0.36 6.70 273 THR A CA 1
ATOM 2286 C C A THR A 1 273 ? 37.001 31.198 51.606 0.64 6.28 273 THR A C 1
ATOM 2287 C C B THR A 1 273 ? 36.958 31.218 51.612 0.36 6.02 273 THR A C 1
ATOM 2288 O O A THR A 1 273 ? 36.155 31.676 50.825 0.64 7.11 273 THR A O 1
ATOM 2289 O O B THR A 1 273 ? 35.960 31.723 51.096 0.36 6.04 273 THR A O 1
ATOM 2296 N N . THR A 1 274 ? 37.854 31.921 52.311 1.00 5.75 274 THR A N 1
ATOM 2297 C CA . THR A 1 274 ? 37.922 33.356 52.229 1.00 5.89 274 THR A CA 1
ATOM 2298 C C . THR A 1 274 ? 39.187 33.708 51.490 1.00 5.98 274 THR A C 1
ATOM 2299 O O . THR A 1 274 ? 40.279 33.356 51.923 1.00 8.41 274 THR A O 1
ATOM 2303 N N . ILE A 1 275 ? 39.058 34.420 50.368 1.00 5.18 275 ILE A N 1
ATOM 2304 C CA . ILE A 1 275 ? 40.174 34.798 49.534 1.00 5.64 275 ILE A CA 1
ATOM 2305 C C . ILE A 1 275 ? 40.916 35.967 50.209 1.00 5.77 275 ILE A C 1
ATOM 2306 O O . ILE A 1 275 ? 40.376 37.074 50.364 1.00 6.61 275 ILE A O 1
ATOM 2311 N N . ALA A 1 276 ? 42.164 35.724 50.592 1.00 6.36 276 ALA A N 1
ATOM 2312 C CA . ALA A 1 276 ? 42.959 36.772 51.231 1.00 6.61 276 ALA A CA 1
ATOM 2313 C C . ALA A 1 276 ? 43.422 37.811 50.224 1.00 5.89 276 ALA A C 1
ATOM 2314 O O . ALA A 1 276 ? 43.630 37.538 49.032 1.00 6.09 276 ALA A O 1
ATOM 2316 N N . ASN A 1 277 ? 43.643 39.027 50.729 1.00 5.74 277 ASN A N 1
ATOM 2317 C CA . ASN A 1 277 ? 44.197 40.120 49.937 1.00 5.85 277 ASN A CA 1
ATOM 2318 C C . ASN A 1 277 ? 43.365 40.423 48.690 1.00 4.98 277 ASN A C 1
ATOM 2319 O O . ASN A 1 277 ? 43.870 40.637 47.602 1.00 5.42 277 ASN A O 1
ATOM 2324 N N . GLY A 1 278 ? 42.031 40.471 48.881 1.00 5.23 278 GLY A N 1
ATOM 2325 C CA . GLY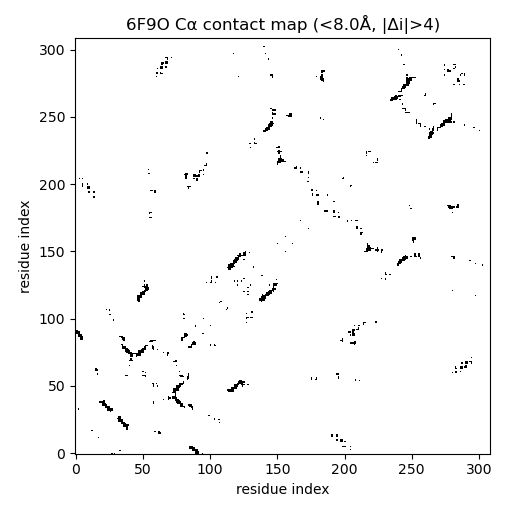 A 1 278 ? 41.133 40.699 47.766 1.00 5.32 278 GLY A CA 1
ATOM 2326 C C . GLY A 1 278 ? 40.024 41.668 48.139 1.00 4.64 278 GLY A C 1
ATOM 2327 O O . GLY A 1 278 ? 39.323 41.487 49.138 1.00 4.99 278 GLY A O 1
ATOM 2328 N N . GLY A 1 279 ? 39.862 42.689 47.309 1.00 4.73 279 GLY A N 1
ATOM 2329 C CA . GLY A 1 279 ? 38.758 43.611 47.459 1.00 4.58 279 GLY A CA 1
ATOM 2330 C C . GLY A 1 279 ? 37.484 43.118 46.810 1.00 3.94 279 GLY A C 1
ATOM 2331 O O . GLY A 1 279 ? 37.347 41.953 46.430 1.00 4.30 279 GLY A O 1
ATOM 2332 N N . HIS A 1 280 ? 36.521 44.020 46.698 1.00 4.23 280 HIS A N 1
ATOM 2333 C CA . HIS A 1 280 ? 35.251 43.727 46.037 1.00 4.02 280 HIS A CA 1
ATOM 2334 C C . HIS A 1 280 ? 35.465 43.050 44.683 1.00 3.78 280 HIS A C 1
ATOM 2335 O O . HIS A 1 280 ? 34.868 41.988 44.410 1.00 3.97 280 HIS A O 1
ATOM 2342 N N . PHE A 1 281 ? 36.308 43.642 43.837 1.00 3.76 281 PHE A N 1
ATOM 2343 C CA . PHE A 1 281 ? 36.603 43.074 42.531 1.00 3.93 281 PHE A CA 1
ATOM 2344 C C . PHE A 1 281 ? 37.735 42.053 42.687 1.00 3.77 281 PHE A C 1
ATOM 2345 O O . PHE A 1 281 ? 38.888 42.254 42.243 1.00 4.32 281 PHE A O 1
ATOM 2353 N N . LEU A 1 282 ? 37.409 40.941 43.339 1.00 3.96 282 LEU A N 1
ATOM 2354 C CA . LEU A 1 282 ? 38.430 39.981 43.737 1.00 4.14 282 LEU A CA 1
ATOM 2355 C C . LEU A 1 282 ? 39.079 39.306 42.537 1.00 4.01 282 LEU A C 1
ATOM 2356 O O . LEU A 1 282 ? 40.199 38.781 42.671 1.00 4.34 282 LEU A O 1
ATOM 2361 N N . GLN A 1 283 ? 38.420 39.312 41.382 1.00 3.89 283 GLN A N 1
ATOM 2362 C CA . GLN A 1 283 ? 39.015 38.722 40.191 1.00 3.98 283 GLN A CA 1
ATOM 2363 C C . GLN A 1 283 ? 40.201 39.540 39.688 1.00 3.88 283 GLN A C 1
ATOM 2364 O O . GLN A 1 283 ? 41.091 39.010 39.006 1.00 4.74 283 GLN A O 1
ATOM 2370 N N . GLU A 1 284 ? 40.178 40.833 39.976 1.00 3.93 284 GLU A N 1
ATOM 2371 C CA . GLU A 1 284 ? 41.262 41.740 39.612 1.00 4.12 284 GLU A CA 1
ATOM 2372 C C . GLU A 1 284 ? 42.430 41.600 40.579 1.00 4.13 284 GLU A C 1
ATOM 2373 O O . GLU A 1 284 ? 43.597 41.499 40.159 1.00 5.45 284 GLU A O 1
ATOM 2379 N N . ASP A 1 285 ? 42.158 41.604 41.880 1.00 4.09 285 ASP A N 1
ATOM 2380 C CA . ASP A 1 285 ? 43.219 41.455 42.868 1.00 4.23 285 ASP A CA 1
ATOM 2381 C C . ASP A 1 285 ? 43.813 40.049 42.898 1.00 4.17 285 ASP A C 1
ATOM 2382 O O . ASP A 1 285 ? 45.029 39.884 43.118 1.00 5.02 285 ASP A O 1
ATOM 2387 N N . GLN A 1 286 ? 42.953 39.038 42.726 1.00 4.16 286 GLN A N 1
ATOM 2388 C CA . GLN A 1 286 ? 43.275 37.660 43.059 1.00 4.34 286 GLN A CA 1
ATOM 2389 C C . GLN A 1 286 ? 42.770 36.686 42.000 1.00 4.24 286 GLN A C 1
ATOM 2390 O O . GLN A 1 286 ? 42.399 35.557 42.301 1.00 4.73 286 GLN A O 1
ATOM 2396 N N . GLY A 1 287 ? 42.810 37.087 40.730 1.00 5.43 287 GLY A N 1
ATOM 2397 C CA . GLY A 1 287 ? 42.232 36.232 39.690 1.00 6.37 287 GLY A CA 1
ATOM 2398 C C . GLY A 1 287 ? 42.860 34.855 39.598 1.00 5.41 287 GLY A C 1
ATOM 2399 O O . GLY A 1 287 ? 42.153 33.873 39.404 1.00 6.02 287 GLY A O 1
ATOM 2400 N N . GLU A 1 288 ? 44.184 34.772 39.711 1.00 6.28 288 GLU A N 1
ATOM 2401 C CA . GLU A 1 288 ? 44.814 33.469 39.578 1.00 6.85 288 GLU A CA 1
ATOM 2402 C C . GLU A 1 288 ? 44.373 32.525 40.674 1.00 5.85 288 GLU A C 1
ATOM 2403 O O . GLU A 1 288 ? 44.034 31.367 40.433 1.00 6.55 288 GLU A O 1
ATOM 2409 N N A LYS A 1 289 ? 44.376 33.033 41.895 0.60 5.78 289 LYS A N 1
ATOM 2410 N N B LYS A 1 289 ? 44.364 32.992 41.916 0.40 6.15 289 LYS A N 1
ATOM 2411 C CA A LYS A 1 289 ? 44.000 32.237 43.042 0.60 6.21 289 LYS A CA 1
ATOM 2412 C CA B LYS A 1 289 ? 43.965 32.107 43.004 0.40 6.26 289 LYS A CA 1
ATOM 2413 C C A LYS A 1 289 ? 42.550 31.755 42.895 0.60 5.56 289 LYS A C 1
ATOM 2414 C C B LYS A 1 289 ? 42.503 31.711 42.900 0.40 5.61 289 LYS A C 1
ATOM 2415 O O A LYS A 1 289 ? 42.245 30.586 43.147 0.60 6.36 289 LYS A O 1
ATOM 2416 O O B LYS A 1 289 ? 42.146 30.561 43.180 0.40 6.01 289 LYS A O 1
ATOM 2427 N N . VAL A 1 290 ? 41.633 32.647 42.533 1.00 4.82 290 VAL A N 1
ATOM 2428 C CA . VAL A 1 290 ? 40.241 32.328 42.395 1.00 5.09 290 VAL A CA 1
ATOM 2429 C C . VAL A 1 290 ? 40.041 31.283 41.293 1.00 4.93 290 VAL A C 1
ATOM 2430 O O . VAL A 1 290 ? 39.290 30.323 41.457 1.00 5.34 290 VAL A O 1
ATOM 2434 N N . ALA A 1 291 ? 40.717 31.479 40.153 1.00 4.92 291 ALA A N 1
ATOM 2435 C CA . ALA A 1 291 ? 40.581 30.520 39.066 1.00 5.12 291 ALA A CA 1
ATOM 2436 C C . ALA A 1 291 ? 41.091 29.148 39.442 1.00 4.80 291 ALA A C 1
ATOM 2437 O O . ALA A 1 291 ? 40.479 28.139 39.098 1.00 5.35 291 ALA A O 1
ATOM 2439 N N . LYS A 1 292 ? 42.228 29.082 40.158 1.00 4.79 292 LYS A N 1
ATOM 2440 C CA . LYS A 1 292 ? 42.714 27.788 40.633 1.00 5.22 292 LYS A CA 1
ATOM 2441 C C . LYS A 1 292 ? 41.727 27.097 41.545 1.00 4.79 292 LYS A C 1
ATOM 2442 O O . LYS A 1 292 ? 41.528 25.880 41.430 1.00 5.38 292 LYS A O 1
ATOM 2448 N N . LEU A 1 293 ? 41.060 27.854 42.420 1.00 4.87 293 LEU A N 1
ATOM 2449 C CA . LEU A 1 293 ? 40.073 27.278 43.284 1.00 5.12 293 LEU A CA 1
ATOM 2450 C C . LEU A 1 293 ? 38.842 26.817 42.528 1.00 5.11 293 LEU A C 1
ATOM 2451 O O . LEU A 1 293 ? 38.213 25.810 42.907 1.00 5.56 293 LEU A O 1
ATOM 2456 N N . LEU A 1 294 ? 38.476 27.518 41.466 1.00 5.04 294 LEU A N 1
ATOM 2457 C CA A LEU A 1 294 ? 37.344 27.143 40.662 0.75 5.62 294 LEU A CA 1
ATOM 2458 C CA B LEU A 1 294 ? 37.341 27.085 40.581 0.25 5.52 294 LEU A CA 1
ATOM 2459 C C . LEU A 1 294 ? 37.668 25.839 39.868 1.00 5.25 294 LEU A C 1
ATOM 2460 O O . LEU A 1 294 ? 36.839 24.941 39.781 1.00 6.53 294 LEU A O 1
ATOM 2469 N N . VAL A 1 295 ? 38.889 25.741 39.317 1.00 5.51 295 VAL A N 1
ATOM 2470 C CA . VAL A 1 295 ? 39.330 24.509 38.689 1.00 5.66 295 VAL A CA 1
ATOM 2471 C C . VAL A 1 295 ? 39.230 23.351 39.697 1.00 5.52 295 VAL A C 1
ATOM 2472 O O . VAL A 1 295 ? 38.746 22.261 39.360 1.00 6.34 295 VAL A O 1
ATOM 2476 N N . GLN A 1 296 ? 39.762 23.564 40.892 1.00 5.23 296 GLN A N 1
ATOM 2477 C CA A GLN A 1 296 ? 39.739 22.540 41.902 0.67 5.33 296 GLN A CA 1
ATOM 2478 C CA B GLN A 1 296 ? 39.737 22.528 41.918 0.33 5.17 296 GLN A CA 1
ATOM 2479 C C . GLN A 1 296 ? 38.296 22.141 42.286 1.00 5.08 296 GLN A C 1
ATOM 2480 O O . GLN A 1 296 ? 37.997 20.950 42.440 1.00 5.68 296 GLN A O 1
ATOM 2491 N N . PHE A 1 297 ? 37.414 23.131 42.424 1.00 4.78 297 PHE A N 1
ATOM 2492 C CA . PHE A 1 297 ? 36.008 22.907 42.723 1.00 4.68 297 PHE A CA 1
ATOM 2493 C C . PHE A 1 297 ? 35.338 22.002 41.701 1.00 4.82 297 PHE A C 1
ATOM 2494 O O . PHE A 1 297 ? 34.603 21.075 42.055 1.00 5.25 297 PHE A O 1
ATOM 2502 N N . ILE A 1 298 ? 35.585 22.247 40.426 1.00 5.22 298 ILE A N 1
ATOM 2503 C CA . ILE A 1 298 ? 35.022 21.404 39.388 1.00 5.88 298 ILE A CA 1
ATOM 2504 C C . ILE A 1 298 ? 35.597 19.986 39.469 1.00 5.95 298 ILE A C 1
ATOM 2505 O O . ILE A 1 298 ? 34.870 18.997 39.404 1.00 6.66 298 ILE A O 1
ATOM 2510 N N . HIS A 1 299 ? 36.903 19.908 39.667 1.00 5.70 299 HIS A N 1
ATOM 2511 C CA . HIS A 1 299 ? 37.571 18.614 39.808 1.00 6.29 299 HIS A CA 1
ATOM 2512 C C . HIS A 1 299 ? 37.057 17.771 40.983 1.00 5.64 299 HIS A C 1
ATOM 2513 O O . HIS A 1 299 ? 36.895 16.556 40.865 1.00 6.74 299 HIS A O 1
ATOM 2520 N N . ASP A 1 300 ? 36.780 18.437 42.096 1.00 5.18 300 ASP A N 1
ATOM 2521 C CA . ASP A 1 300 ? 36.288 17.804 43.308 1.00 5.17 300 ASP A CA 1
ATOM 2522 C C . ASP A 1 300 ? 34.830 17.386 43.202 1.00 5.05 300 ASP A C 1
ATOM 2523 O O . ASP A 1 300 ? 34.332 16.741 44.122 1.00 5.66 300 ASP A O 1
ATOM 2528 N N . ASN A 1 301 ? 34.137 17.778 42.121 1.00 5.16 301 ASN A N 1
ATOM 2529 C CA . ASN A 1 301 ? 32.709 17.557 41.984 1.00 5.36 301 ASN A CA 1
ATOM 2530 C C . ASN A 1 301 ? 32.413 17.078 40.579 1.00 5.52 301 ASN A C 1
ATOM 2531 O O . ASN A 1 301 ? 31.741 17.750 39.789 1.00 5.50 301 ASN A O 1
ATOM 2536 N N . PRO A 1 302 ? 32.913 15.888 40.222 1.00 6.16 302 PRO A N 1
ATOM 2537 C CA . PRO A 1 302 ? 32.691 15.379 38.873 1.00 6.76 302 PRO A CA 1
ATOM 2538 C C . PRO A 1 302 ? 31.227 15.228 38.540 1.00 7.00 302 PRO A C 1
ATOM 2539 O O . PRO A 1 302 ? 30.409 14.909 39.402 1.00 8.68 302 PRO A O 1
ATOM 2543 N N . ARG A 1 303 ? 30.960 15.455 37.243 1.00 7.64 303 ARG A N 1
ATOM 2544 C CA . ARG A 1 303 ? 29.676 15.157 36.621 1.00 8.76 303 ARG A CA 1
ATOM 2545 C C . ARG A 1 303 ? 29.890 13.876 35.849 1.00 9.92 303 ARG A C 1
ATOM 2546 O O . ARG A 1 303 ? 30.648 13.859 34.882 1.00 12.92 303 ARG A O 1
ATOM 2554 N N . HIS A 1 304 ? 29.238 12.804 36.259 1.00 10.77 304 HIS A N 1
ATOM 2555 C CA . HIS A 1 304 ? 29.359 11.523 35.571 1.00 12.26 304 HIS A CA 1
ATOM 2556 C C . HIS A 1 304 ? 28.407 11.492 34.393 1.00 13.52 304 HIS A C 1
ATOM 2557 O O . HIS A 1 304 ? 27.205 11.770 34.543 1.00 14.53 304 HIS A O 1
ATOM 2564 N N . HIS A 1 305 ? 28.928 11.150 33.218 1.00 12.50 305 HIS A N 1
ATOM 2565 C CA . HIS A 1 305 ? 28.106 11.186 32.007 1.00 12.60 305 HIS A CA 1
ATOM 2566 C C . HIS A 1 305 ? 28.681 10.374 30.874 1.00 12.71 305 HIS A C 1
ATOM 2567 O O . HIS A 1 305 ? 29.882 10.103 30.828 1.00 14.58 305 HIS A O 1
ATOM 2574 N N . HIS A 1 306 ? 27.812 10.055 29.920 1.00 12.92 306 HIS A N 1
ATOM 2575 C CA . HIS A 1 306 ? 28.236 9.433 28.656 1.00 13.25 306 HIS A CA 1
ATOM 2576 C C . HIS A 1 306 ? 28.811 10.474 27.702 1.00 12.53 306 HIS A C 1
ATOM 2577 O O . HIS A 1 306 ? 28.570 11.689 27.869 1.00 12.64 306 HIS A O 1
ATOM 2584 N N A HIS A 1 307 ? 29.559 10.018 26.695 0.47 13.56 307 HIS A N 1
ATOM 2585 N N B HIS A 1 307 ? 29.524 10.000 26.688 0.53 12.28 307 HIS A N 1
ATOM 2586 C CA A HIS A 1 307 ? 30.062 10.911 25.640 0.47 14.25 307 HIS A CA 1
ATOM 2587 C CA B HIS A 1 307 ? 30.028 10.875 25.626 0.53 12.05 307 HIS A CA 1
ATOM 2588 C C A HIS A 1 307 ? 28.856 11.546 24.953 0.47 14.17 307 HIS A C 1
ATOM 2589 C C B HIS A 1 307 ? 28.836 11.542 24.940 0.53 12.30 307 HIS A C 1
ATOM 2590 O O A HIS A 1 307 ? 27.815 10.910 24.799 0.47 16.11 307 HIS A O 1
ATOM 2591 O O B HIS A 1 307 ? 27.782 10.931 24.773 0.53 12.63 307 HIS A O 1
ATOM 2604 N N . HIS A 1 308 ? 29.009 12.810 24.573 1.00 13.83 308 HIS A N 1
ATOM 2605 C CA . HIS A 1 308 ? 27.959 13.620 23.946 1.00 14.58 308 HIS A CA 1
ATOM 2606 C C . HIS A 1 308 ? 26.864 14.050 24.905 1.00 14.25 308 HIS A C 1
ATOM 2607 O O . HIS A 1 308 ? 25.876 14.625 24.451 1.00 17.25 308 HIS A O 1
ATOM 2614 N N . HIS A 1 309 ? 27.011 13.784 26.215 1.00 12.48 309 HIS A N 1
ATOM 2615 C CA . HIS A 1 309 ? 25.984 14.081 27.211 1.00 12.22 309 HIS A CA 1
ATOM 2616 C C . HIS A 1 309 ? 26.559 14.686 28.469 1.00 13.63 309 HIS A C 1
ATOM 2617 O O . HIS A 1 309 ? 25.866 14.698 29.491 1.00 15.73 309 HIS A O 1
#

InterPro domains:
  IPR000073 Alpha/beta hydrolase fold-1 [PF00561] (48-285)
  IPR000073 Alpha/beta hydrolase fold-1 [PR00111] (73-88)
  IPR000073 Alpha/beta hydrolase fold-1 [PR00111] (119-132)
  IPR000073 Alpha/beta hydrolase fold-1 [PR00111] (133-146)
  IPR000639 Epoxide hydrolase-like [PR00412] (53-71)
  IPR000639 Epoxide hydrolase-like [PR00412] (73-88)
  IPR000639 Epoxide hydrolase-like [PR00412] (119-132)
  IPR000639 Epoxide hydrolase-like [PR00412] (275-297)
  IPR023489 Haloalkane dehalogenase, subfamily 1 [MF_01230] (1-299)
  IPR029058 Alpha/Beta hydrolase fold [G3DSA:3.40.50.1820] (1-301)
  IPR029058 Alpha/Beta hydrolase fold [SSF53474] (15-300)
  IPR051340 Haloalkane Dehalogenase Enzyme [PTHR42977] (30-152)

CATH classification: 3.40.50.1820

B-factor: mean 9.93, std 7.32, range [3.55, 82.11]

Organism: Psychrobacter cryohalolentis (strain ATCC BAA-1226 / DSM 17306 / VKM B-2378 / K5) (NCBI:txid335284)

Foldseek 3Di:
DDWDFFDPVLQPPFPLDDFDWDWDWDDLVPPRIWIKIKGWDADPLAAEEEEEADFPFALLLQSLQVVLQRVLRHIYIGIGFALHDRIIHDQALVSDALVSSLRRVVVVCVVSVHAQYEYEAAAVSCLNVLLVCLVCVGRYQAYEYAHYAHDLLPDAQDDQLVVVLVVLQPDPAHQQLVVVVVQWLDDDDVSNSSNRCSRPPDRSSNSNSSNVSVNRRNHNPRPCNVSSVSSLVSQLVAQHAYEYAYEDAERSCPPVVVVSCVRGNNPPPDDHDYHYRTGSSRCNRPVVVVSVVVSVRDVVRDDDDDPVD

Radius of gyration: 17.89 Å; Cα contacts (8 Å, |Δi|>4): 638; chains: 1; bounding box: 40×55×38 Å